Protein AF-A0A661I5J7-F1 (afdb_monomer_lite)

Radius of gyration: 22.9 Å; chains: 1; bounding box: 63×36×68 Å

Sequence (214 aa):
MQNWERLYEYIHEYQRLTLEYYARHGVAFLTTYWNINKDTTVWDDDQMFGGAYERTGDLSGIKWDKYLLLPVYFSEEISTAFDGSEFGLIKEQETSIVFPSLYGITPYAGDIVKFESEFLQSSDDTYPIFKVTGVEPYPNTEKRYWKLRCKVYESKGTEKVEAKTEDTYVFFDYDKKVHTVEEAESLAKMLVKDEELKINLVDMWNDNSGLLEI

Foldseek 3Di:
DDPVVVVVVVVVVVCCCVLVPVLLPQFPFWKKKWAWDPVQQDDPPDDPPPDPDPDPDLPGSTATAIEGRAGWRDKDPWDWDWDQDPVGTDTKTKMKTKHKCVQVDDHDQQIKMWTDCCVVPVPDSPTFIWGFHDWDWPDPDPITMIITMIIGDPDDDPVSNVVRYDAYWYQDSVVRYIDGPVVSVVVVVVVVVVVVVVVVQVVQQDPVVRDGND

Structure (mmCIF, N/CA/C/O backbone):
data_AF-A0A661I5J7-F1
#
_entry.id   AF-A0A661I5J7-F1
#
loop_
_atom_site.group_PDB
_atom_site.id
_atom_site.type_symbol
_atom_site.label_atom_id
_atom_site.label_alt_id
_atom_site.label_comp_id
_atom_site.label_asym_id
_atom_site.label_entity_id
_atom_site.label_seq_id
_atom_site.pdbx_PDB_ins_code
_atom_site.Cartn_x
_atom_site.Cartn_y
_atom_site.Cartn_z
_atom_site.occupancy
_atom_site.B_iso_or_equiv
_atom_site.auth_seq_id
_atom_site.auth_comp_id
_atom_site.auth_asym_id
_atom_site.auth_atom_id
_atom_site.pdbx_PDB_model_num
ATOM 1 N N . MET A 1 1 ? -26.869 -4.684 -39.257 1.00 49.66 1 MET A N 1
ATOM 2 C CA . MET A 1 1 ? -26.501 -5.681 -38.233 1.00 49.66 1 MET A CA 1
ATOM 3 C C . MET A 1 1 ? -25.275 -5.118 -37.535 1.00 49.66 1 MET A C 1
ATOM 5 O O . MET A 1 1 ? -24.296 -4.854 -38.216 1.00 49.66 1 MET A O 1
ATOM 9 N N . GLN A 1 2 ? -25.387 -4.730 -36.266 1.00 52.00 2 GLN A N 1
ATOM 10 C CA . GLN A 1 2 ? -24.296 -4.070 -35.542 1.00 52.00 2 GLN A CA 1
ATOM 11 C C . GLN A 1 2 ? -23.221 -5.122 -35.230 1.00 52.00 2 GLN A C 1
ATOM 13 O O . GLN A 1 2 ? -23.561 -6.190 -34.732 1.00 52.00 2 GLN A O 1
ATOM 18 N N . ASN A 1 3 ? -21.957 -4.866 -35.586 1.00 54.56 3 ASN A N 1
ATOM 19 C CA . ASN A 1 3 ? -20.854 -5.807 -35.355 1.00 54.56 3 ASN A CA 1
ATOM 20 C C . ASN A 1 3 ? -20.493 -5.818 -33.866 1.00 54.56 3 ASN A C 1
ATOM 22 O O . ASN A 1 3 ? -19.640 -5.052 -33.419 1.00 54.56 3 ASN A O 1
ATOM 26 N N . TRP A 1 4 ? -21.180 -6.668 -33.108 1.00 56.78 4 TRP A N 1
ATOM 27 C CA . TRP A 1 4 ? -21.012 -6.815 -31.665 1.00 56.78 4 TRP A CA 1
ATOM 28 C C . TRP A 1 4 ? -19.579 -7.198 -31.265 1.00 56.78 4 TRP A C 1
ATOM 30 O O . TRP A 1 4 ? -19.091 -6.691 -30.262 1.00 56.78 4 TRP A O 1
ATOM 40 N N . GLU A 1 5 ? -18.867 -7.987 -32.078 1.00 61.50 5 GLU A N 1
ATOM 41 C CA . GLU A 1 5 ? -17.465 -8.374 -31.826 1.00 61.50 5 GLU A CA 1
ATOM 42 C C . GLU A 1 5 ? -16.534 -7.170 -31.666 1.00 61.50 5 GLU A C 1
ATOM 44 O O . GLU A 1 5 ? -15.805 -7.079 -30.683 1.00 61.50 5 GLU A O 1
ATOM 49 N N . ARG A 1 6 ? -16.635 -6.179 -32.559 1.00 60.31 6 ARG A N 1
ATOM 50 C CA . ARG A 1 6 ? -15.790 -4.976 -32.513 1.00 60.31 6 ARG A CA 1
ATOM 51 C C . ARG A 1 6 ? -16.057 -4.119 -31.271 1.00 60.31 6 ARG A C 1
ATOM 53 O O . ARG A 1 6 ? -15.183 -3.387 -30.818 1.00 60.31 6 ARG A O 1
ATOM 60 N N . LEU A 1 7 ? -17.271 -4.198 -30.724 1.00 63.06 7 LEU A N 1
ATOM 61 C CA . LEU A 1 7 ? -17.653 -3.491 -29.504 1.00 63.06 7 LEU A CA 1
ATOM 62 C C . LEU A 1 7 ? -17.067 -4.176 -28.258 1.00 63.06 7 LEU A C 1
ATOM 64 O O . LEU A 1 7 ? -16.599 -3.493 -27.352 1.00 63.06 7 LEU A O 1
ATOM 68 N N . TYR A 1 8 ? -17.046 -5.512 -28.232 1.00 68.06 8 TYR A N 1
ATOM 69 C CA . TYR A 1 8 ? -16.412 -6.282 -27.157 1.00 68.06 8 TYR A CA 1
ATOM 70 C C . TYR A 1 8 ? -14.884 -6.188 -27.197 1.00 68.06 8 TYR A C 1
ATOM 72 O O . TYR A 1 8 ? -14.268 -6.003 -26.149 1.00 68.06 8 TYR A O 1
ATOM 80 N N . GLU A 1 9 ? -14.272 -6.225 -28.383 1.00 70.69 9 GLU A N 1
ATOM 81 C CA . GLU A 1 9 ? -12.835 -5.969 -28.549 1.00 70.69 9 GLU A CA 1
ATOM 82 C C . GLU A 1 9 ? -12.449 -4.591 -28.011 1.00 70.69 9 GLU A C 1
ATOM 84 O O . GLU A 1 9 ? -11.485 -4.479 -27.259 1.00 70.69 9 GLU A O 1
ATOM 89 N N . TYR A 1 10 ? -13.250 -3.562 -28.300 1.00 70.44 10 TYR A N 1
ATOM 90 C CA . TYR A 1 10 ? -13.028 -2.219 -27.769 1.00 70.44 10 TYR A CA 1
ATOM 91 C C . TYR A 1 10 ? -13.116 -2.161 -26.236 1.00 70.44 10 TYR A C 1
ATOM 93 O O . TYR A 1 10 ? -12.315 -1.478 -25.603 1.00 70.44 10 TYR A O 1
ATOM 101 N N . ILE A 1 11 ? -14.048 -2.892 -25.614 1.00 71.56 11 ILE A N 1
ATOM 102 C CA . ILE A 1 11 ? -14.156 -2.963 -24.146 1.00 71.56 11 ILE A CA 1
ATOM 103 C C . ILE A 1 11 ? -12.930 -3.658 -23.545 1.00 71.56 11 ILE A C 1
ATOM 105 O O . ILE A 1 11 ? -12.386 -3.176 -22.551 1.00 71.56 11 ILE A O 1
ATOM 109 N N . HIS A 1 12 ? -12.467 -4.756 -24.145 1.00 73.50 12 HIS A N 1
ATOM 110 C CA . HIS A 1 12 ? -11.261 -5.452 -23.695 1.00 73.50 12 HIS A CA 1
ATOM 111 C C . HIS A 1 12 ? -10.008 -4.600 -23.871 1.00 73.50 12 HIS A C 1
ATOM 113 O O . HIS A 1 12 ? -9.175 -4.541 -22.968 1.00 73.50 12 HIS A O 1
ATOM 119 N N . GLU A 1 13 ? -9.883 -3.911 -25.001 1.00 72.06 13 GLU A N 1
ATOM 120 C CA . GLU A 1 13 ? -8.776 -3.003 -25.264 1.00 72.06 13 GLU A CA 1
ATOM 121 C C . GLU A 1 13 ? -8.801 -1.820 -24.292 1.00 72.06 13 GLU A C 1
ATOM 123 O O . GLU A 1 13 ? -7.778 -1.523 -23.683 1.00 72.06 13 GLU A O 1
ATOM 128 N N . TYR A 1 14 ? -9.969 -1.223 -24.038 1.00 70.81 14 TYR A N 1
ATOM 129 C CA . TYR A 1 14 ? -10.145 -0.171 -23.036 1.00 70.81 14 TYR A CA 1
ATOM 130 C C . TYR A 1 14 ? -9.777 -0.649 -21.628 1.00 70.81 14 TYR A C 1
ATOM 132 O O . TYR A 1 14 ? -9.036 0.035 -20.923 1.00 70.81 14 TYR A O 1
ATOM 140 N N . GLN A 1 15 ? -10.241 -1.831 -21.211 1.00 67.00 15 GLN A N 1
ATOM 141 C CA . GLN A 1 15 ? -9.873 -2.415 -19.920 1.00 67.00 15 GLN A CA 1
ATOM 142 C C . GLN A 1 15 ? -8.371 -2.683 -19.838 1.00 67.00 15 GLN A C 1
ATOM 144 O O . GLN A 1 15 ? -7.762 -2.351 -18.828 1.00 67.00 15 GLN A O 1
ATOM 149 N N . ARG A 1 16 ? -7.749 -3.213 -20.896 1.00 69.75 16 ARG A N 1
ATOM 150 C CA . ARG A 1 16 ? -6.299 -3.429 -20.950 1.00 69.75 16 ARG A CA 1
ATOM 151 C C . ARG A 1 16 ? -5.546 -2.109 -20.813 1.00 69.75 16 ARG A C 1
ATOM 153 O O . ARG A 1 16 ? -4.655 -1.978 -19.987 1.00 69.75 16 ARG A O 1
ATOM 160 N N . LEU A 1 17 ? -5.935 -1.101 -21.581 1.00 70.25 17 LEU A N 1
ATOM 161 C CA . LEU A 1 17 ? -5.252 0.188 -21.622 1.00 70.25 17 LEU A CA 1
ATOM 162 C C . LEU A 1 17 ? -5.451 0.973 -20.311 1.00 70.25 17 LEU A C 1
ATOM 164 O O . LEU A 1 17 ? -4.518 1.575 -19.789 1.00 70.25 17 LEU A O 1
ATOM 168 N N . THR A 1 18 ? -6.636 0.893 -19.708 1.00 61.88 18 THR A N 1
ATOM 169 C CA . THR A 1 18 ? -6.941 1.586 -18.449 1.00 61.88 18 THR A CA 1
ATOM 170 C C . THR A 1 18 ? -6.363 0.857 -17.236 1.00 61.88 18 THR A C 1
ATOM 172 O O . THR A 1 18 ? -5.731 1.500 -16.407 1.00 61.88 18 THR A O 1
ATOM 175 N N . LEU A 1 19 ? -6.535 -0.468 -17.132 1.00 64.06 19 LEU A N 1
ATOM 176 C CA . LEU A 1 19 ? -6.124 -1.272 -15.967 1.00 64.06 19 LEU A CA 1
ATOM 177 C C . LEU A 1 19 ? -4.666 -1.745 -16.018 1.00 64.06 19 LEU A C 1
ATOM 179 O O . LEU A 1 19 ? -4.090 -2.023 -14.972 1.00 64.06 19 LEU A O 1
ATOM 183 N N . GLU A 1 20 ? -4.067 -1.895 -17.202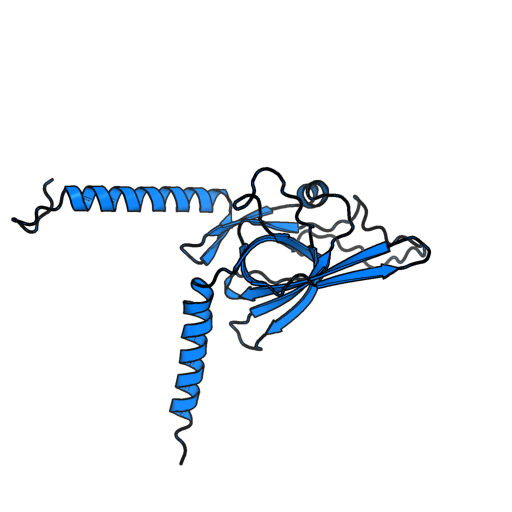 1.00 63.69 20 GLU A N 1
ATOM 184 C CA . GLU A 1 20 ? -2.675 -2.358 -17.323 1.00 63.69 20 GLU A CA 1
ATOM 185 C C . GLU A 1 20 ? -1.704 -1.250 -17.705 1.00 63.69 20 GLU A C 1
ATOM 187 O O . GLU A 1 20 ? -0.522 -1.389 -17.420 1.00 63.69 20 GLU A O 1
ATOM 192 N N . TYR A 1 21 ? -2.161 -0.171 -18.345 1.00 61.78 21 TYR A N 1
ATOM 193 C CA . TYR A 1 21 ? -1.289 0.933 -18.750 1.00 61.78 21 TYR A CA 1
ATOM 194 C C . TYR A 1 21 ? -1.504 2.175 -17.883 1.00 61.78 21 TYR A C 1
ATOM 196 O O . TYR A 1 21 ? -0.588 2.596 -17.183 1.00 61.78 21 TYR A O 1
ATOM 204 N N . TYR A 1 22 ? -2.702 2.762 -17.857 1.00 57.16 22 TYR A N 1
ATOM 205 C CA . TYR A 1 22 ? -2.918 4.000 -17.093 1.00 57.16 22 TYR A CA 1
ATOM 206 C C . TYR A 1 22 ? -2.886 3.784 -15.584 1.00 57.16 22 TYR A C 1
ATOM 208 O O . TYR A 1 22 ? -2.254 4.560 -14.866 1.00 57.16 22 TYR A O 1
ATOM 216 N N . ALA A 1 23 ? -3.432 2.661 -15.123 1.00 56.12 23 ALA A N 1
ATOM 217 C CA . ALA A 1 23 ? -3.260 2.182 -13.762 1.00 56.12 23 ALA A CA 1
ATOM 218 C C . ALA A 1 23 ? -1.833 1.693 -13.466 1.00 56.12 23 ALA A C 1
ATOM 220 O O . ALA A 1 23 ? -1.648 0.923 -12.544 1.00 56.12 23 ALA A O 1
ATOM 221 N N . ARG A 1 24 ? -0.814 2.056 -14.249 1.00 54.75 24 ARG A N 1
ATOM 222 C CA . ARG A 1 24 ? 0.602 1.930 -13.870 1.00 54.75 24 ARG A CA 1
ATOM 223 C C . ARG A 1 24 ? 1.315 3.281 -13.802 1.00 54.75 24 ARG A C 1
ATOM 225 O O . ARG A 1 24 ? 2.407 3.341 -13.244 1.00 54.75 24 ARG A O 1
ATOM 232 N N . HIS A 1 25 ? 0.714 4.341 -14.350 1.00 51.62 25 HIS A N 1
ATOM 233 C CA . HIS A 1 25 ? 1.357 5.644 -14.554 1.00 51.62 25 HIS A CA 1
ATOM 234 C C . HIS A 1 25 ? 0.701 6.802 -13.782 1.00 51.62 25 HIS A C 1
ATOM 236 O O . HIS A 1 25 ? 1.324 7.847 -13.636 1.00 51.62 25 HIS A O 1
ATOM 242 N N . GLY A 1 26 ? -0.527 6.640 -13.275 1.00 53.06 26 GLY A N 1
ATOM 243 C CA . GLY A 1 26 ? -1.222 7.661 -12.481 1.00 53.06 26 GLY A CA 1
ATOM 244 C C . GLY A 1 26 ? -1.161 7.389 -10.979 1.00 53.06 26 GLY A C 1
ATOM 245 O O . GLY A 1 26 ? -2.159 6.961 -10.413 1.00 53.06 26 GLY A O 1
ATOM 246 N N . VAL A 1 27 ? -0.010 7.601 -10.336 1.00 59.50 27 VAL A N 1
ATOM 247 C CA . VAL A 1 27 ? 0.085 7.541 -8.866 1.00 59.50 27 VAL A CA 1
ATOM 248 C C . VAL A 1 27 ? -0.362 8.886 -8.298 1.00 59.50 27 VAL A C 1
ATOM 250 O O . VAL A 1 27 ? 0.249 9.909 -8.598 1.00 59.50 27 VAL A O 1
ATOM 253 N N . ALA A 1 28 ? -1.427 8.892 -7.495 1.00 61.69 28 ALA A N 1
ATOM 254 C CA . ALA A 1 28 ? -1.896 10.096 -6.815 1.00 61.69 28 ALA A CA 1
ATOM 255 C C . ALA A 1 28 ? -1.104 10.341 -5.524 1.00 61.69 28 ALA A C 1
ATOM 257 O O . ALA A 1 28 ? -0.609 11.443 -5.314 1.00 61.69 28 ALA A O 1
ATOM 258 N N . PHE A 1 29 ? -0.949 9.305 -4.692 1.00 73.81 29 PHE A N 1
ATOM 259 C CA . PHE A 1 29 ? -0.208 9.358 -3.428 1.00 73.81 29 PHE A CA 1
ATOM 260 C C . PHE A 1 29 ? 0.407 7.997 -3.087 1.00 73.81 29 PHE A C 1
ATOM 262 O O . PHE A 1 29 ? -0.124 6.949 -3.466 1.00 73.81 29 PHE A O 1
ATOM 269 N N . LEU A 1 30 ? 1.513 8.020 -2.340 1.00 83.81 30 LEU A N 1
ATOM 270 C CA . LEU A 1 30 ? 2.079 6.835 -1.699 1.00 83.81 30 LEU A CA 1
ATOM 271 C C . LEU A 1 30 ? 1.498 6.696 -0.292 1.00 83.81 30 LEU A C 1
ATOM 273 O O . LEU A 1 30 ? 1.281 7.685 0.412 1.00 83.81 30 LEU A O 1
ATOM 277 N N . THR A 1 31 ? 1.222 5.462 0.107 1.00 87.62 31 THR A N 1
ATOM 278 C CA . THR A 1 31 ? 0.632 5.154 1.411 1.00 87.62 31 THR A CA 1
ATOM 279 C C . THR A 1 31 ? 1.355 3.990 2.067 1.00 87.62 31 THR A C 1
ATOM 281 O O . THR A 1 31 ? 1.808 3.074 1.381 1.00 87.62 31 THR A O 1
ATOM 284 N N . THR A 1 32 ? 1.437 4.009 3.394 1.00 90.44 32 THR A N 1
ATOM 285 C CA . THR A 1 32 ? 1.690 2.794 4.164 1.00 90.44 32 THR A CA 1
ATOM 286 C C . THR A 1 32 ? 0.353 2.154 4.486 1.00 90.44 32 THR A C 1
ATOM 288 O O . THR A 1 32 ? -0.557 2.792 5.026 1.00 90.44 32 THR A O 1
ATOM 291 N N . TYR A 1 33 ? 0.230 0.887 4.113 1.00 92.56 33 TYR A N 1
ATOM 292 C CA . TYR A 1 33 ? -0.986 0.105 4.251 1.00 92.56 33 TYR A CA 1
ATOM 293 C C . TYR A 1 33 ? -0.737 -1.058 5.204 1.00 92.56 33 TYR A C 1
ATOM 295 O O . TYR A 1 33 ? 0.179 -1.840 4.983 1.00 92.56 33 TYR A O 1
ATOM 303 N N . TRP A 1 34 ? -1.552 -1.201 6.242 1.00 93.06 34 TRP A N 1
ATOM 304 C CA . TRP A 1 34 ? -1.547 -2.369 7.118 1.00 93.06 34 TRP A CA 1
ATOM 305 C C . TRP A 1 34 ? -2.778 -3.212 6.802 1.00 93.06 34 TRP A C 1
ATOM 307 O O . TRP A 1 34 ? -3.912 -2.819 7.099 1.00 93.06 34 TRP A O 1
ATOM 317 N N . ASN A 1 35 ? -2.553 -4.371 6.190 1.00 94.44 35 ASN A N 1
ATOM 318 C CA . ASN A 1 35 ? -3.592 -5.342 5.871 1.00 94.44 35 ASN A CA 1
ATOM 319 C C . ASN A 1 35 ? -3.723 -6.337 7.018 1.00 94.44 35 ASN A C 1
ATOM 321 O O . ASN A 1 35 ? -2.714 -6.812 7.528 1.00 94.44 35 ASN A O 1
ATOM 325 N N . ILE A 1 36 ? -4.942 -6.668 7.430 1.00 91.56 36 ILE A N 1
ATOM 326 C CA . ILE A 1 36 ? -5.152 -7.700 8.447 1.00 91.56 36 ILE A CA 1
ATOM 327 C C . ILE A 1 36 ? -4.672 -9.052 7.910 1.00 91.56 36 ILE A C 1
ATOM 329 O O . ILE A 1 36 ? -5.211 -9.562 6.923 1.00 91.56 36 ILE A O 1
ATOM 333 N N . ASN A 1 37 ? -3.715 -9.660 8.612 1.00 88.69 37 ASN A N 1
ATOM 334 C CA . ASN A 1 37 ? -3.248 -11.004 8.307 1.00 88.69 37 ASN A CA 1
ATOM 335 C C . ASN A 1 37 ? -4.217 -12.017 8.922 1.00 88.69 37 ASN A C 1
ATOM 337 O O . ASN A 1 37 ? -4.277 -12.193 10.140 1.00 88.69 37 ASN A O 1
ATOM 341 N N . LYS A 1 38 ? -5.022 -12.670 8.084 1.00 85.25 38 LYS A N 1
ATOM 342 C CA . LYS A 1 38 ? -6.040 -13.623 8.546 1.00 85.25 38 LYS A CA 1
ATOM 343 C C . LYS A 1 38 ? -5.468 -14.923 9.091 1.00 85.25 38 LYS A C 1
ATOM 345 O O . LYS A 1 38 ? -6.147 -15.562 9.887 1.00 85.25 38 LYS A O 1
ATOM 350 N N . ASP A 1 39 ? -4.278 -15.313 8.654 1.00 84.94 39 ASP A N 1
ATOM 351 C CA . ASP A 1 39 ? -3.697 -16.604 9.015 1.00 84.94 39 ASP A CA 1
ATOM 352 C C . ASP A 1 39 ? -3.168 -16.589 10.452 1.00 84.94 39 ASP A C 1
ATOM 354 O O . ASP A 1 39 ? -3.156 -17.614 11.134 1.00 84.94 39 ASP A O 1
ATOM 358 N N . THR A 1 40 ? -2.769 -15.412 10.931 1.00 84.38 40 THR A N 1
ATOM 359 C CA . THR A 1 40 ? -2.138 -15.231 12.241 1.00 84.38 40 THR A CA 1
ATOM 360 C C . THR A 1 40 ? -2.971 -14.401 13.208 1.00 84.38 40 THR A C 1
ATOM 362 O O . THR A 1 40 ? -2.720 -14.438 14.418 1.00 84.38 40 THR A O 1
ATOM 365 N N . THR A 1 41 ? -3.977 -13.680 12.705 1.00 84.12 41 THR A N 1
ATOM 366 C CA . THR A 1 41 ? -4.954 -12.988 13.543 1.00 84.12 41 THR A CA 1
ATOM 367 C C . THR A 1 41 ? -5.809 -13.997 14.294 1.00 84.12 41 THR A C 1
ATOM 369 O O . THR A 1 41 ? -6.514 -14.815 13.704 1.00 84.12 41 THR A O 1
ATOM 372 N N . VAL A 1 42 ? -5.803 -13.878 15.618 1.00 78.44 42 VAL A N 1
ATOM 373 C CA . VAL A 1 42 ? -6.735 -14.594 16.485 1.00 78.44 42 VAL A CA 1
ATOM 374 C C . VAL A 1 42 ? -7.966 -13.718 16.670 1.00 78.44 42 VAL A C 1
ATOM 376 O O . VAL A 1 42 ? -7.909 -12.673 17.324 1.00 78.44 42 VAL A O 1
ATOM 379 N N . TRP A 1 43 ? -9.073 -14.142 16.065 1.00 73.56 43 TRP A N 1
ATOM 380 C CA . TRP A 1 43 ? -10.391 -13.578 16.329 1.00 73.56 43 TRP A CA 1
ATOM 381 C C . TRP A 1 43 ? -10.928 -14.206 17.618 1.00 73.56 43 TRP A C 1
ATOM 383 O O . TRP A 1 43 ? -10.890 -15.425 17.768 1.00 73.56 43 TRP A O 1
ATOM 393 N N . ASP A 1 44 ? -11.382 -13.385 18.566 1.00 61.44 44 ASP A N 1
ATOM 394 C CA . ASP A 1 44 ? -12.078 -13.896 19.750 1.00 61.44 44 ASP A CA 1
ATOM 395 C C . ASP A 1 44 ? -13.432 -14.473 19.306 1.00 61.44 44 ASP A C 1
ATOM 397 O O . ASP A 1 44 ? -14.386 -13.730 19.067 1.00 61.44 44 ASP A O 1
ATOM 401 N N . ASP A 1 45 ? -13.503 -15.797 19.171 1.00 54.47 45 ASP A N 1
ATOM 402 C CA . ASP A 1 45 ? -14.736 -16.520 18.861 1.00 54.47 45 ASP A CA 1
ATOM 403 C C . ASP A 1 45 ? -15.609 -16.702 20.126 1.00 54.47 45 ASP A C 1
ATOM 405 O O . ASP A 1 45 ? -15.208 -17.287 21.135 1.00 54.47 45 ASP A O 1
ATOM 409 N N . ASP A 1 46 ? -16.852 -16.221 20.034 1.00 46.06 46 ASP A N 1
ATOM 410 C CA . ASP A 1 46 ? -18.077 -16.788 20.622 1.00 46.06 46 ASP A CA 1
ATOM 411 C C . ASP A 1 46 ? -18.249 -16.952 22.147 1.00 46.06 46 ASP A C 1
ATOM 413 O O . ASP A 1 46 ? -19.221 -17.574 22.590 1.00 46.06 46 ASP A O 1
ATOM 417 N N . GLN A 1 47 ? -17.445 -16.311 22.996 1.00 43.09 47 GLN A N 1
ATOM 418 C CA . GLN A 1 47 ? -17.875 -16.039 24.378 1.00 43.09 47 GLN A CA 1
ATOM 419 C C . GLN A 1 47 ? -18.078 -14.545 24.596 1.00 43.09 47 GLN A C 1
ATOM 421 O O . GLN A 1 47 ? -17.201 -13.840 25.089 1.00 43.09 47 GLN A O 1
ATOM 426 N N . MET A 1 48 ? -19.284 -14.066 24.258 1.00 44.41 48 MET A N 1
ATOM 427 C CA . MET A 1 48 ? -19.800 -12.779 24.733 1.00 44.41 48 MET A CA 1
ATOM 428 C C . MET A 1 48 ? -19.810 -12.774 26.268 1.00 44.41 48 MET A C 1
ATOM 430 O O . MET A 1 48 ? -20.818 -13.077 26.911 1.00 44.41 48 MET A O 1
ATOM 434 N N . PHE A 1 49 ? -18.696 -12.392 26.883 1.00 42.81 49 PHE A N 1
ATOM 435 C CA . PHE A 1 49 ? -18.709 -11.914 28.253 1.00 42.81 49 PHE A CA 1
ATOM 436 C C . PHE A 1 49 ? -19.370 -10.538 28.226 1.00 42.81 49 PHE A C 1
ATOM 438 O O . PHE A 1 49 ? -18.763 -9.541 27.844 1.00 42.81 49 PHE A O 1
ATOM 445 N N . GLY A 1 50 ? -20.662 -10.518 28.563 1.00 40.53 50 GLY A N 1
ATOM 446 C CA . GLY A 1 50 ? -21.493 -9.323 28.637 1.00 40.53 50 GLY A CA 1
ATOM 447 C C . GLY A 1 50 ? -20.893 -8.274 29.571 1.00 40.53 50 GLY A C 1
ATOM 448 O O . GLY A 1 50 ? -21.114 -8.291 30.779 1.00 40.53 50 GLY A O 1
ATOM 449 N N . GLY A 1 51 ? -20.143 -7.349 28.989 1.00 39.94 51 GLY A N 1
ATOM 450 C CA . GLY A 1 51 ? -19.600 -6.160 29.621 1.00 39.94 51 GLY A CA 1
ATOM 451 C C . GLY A 1 51 ? -19.244 -5.150 28.537 1.00 39.94 51 GLY A C 1
ATOM 452 O O . GLY A 1 51 ? -18.812 -5.531 27.452 1.00 39.94 51 GLY A O 1
ATOM 453 N N . ALA A 1 52 ? -19.461 -3.862 28.804 1.00 40.53 52 ALA A N 1
ATOM 454 C CA . ALA A 1 52 ? -19.147 -2.784 27.870 1.00 40.53 52 ALA A CA 1
ATOM 455 C C . ALA A 1 52 ? -17.622 -2.644 27.703 1.00 40.53 52 ALA A C 1
ATOM 457 O O . ALA A 1 52 ? -16.980 -1.856 28.393 1.00 40.53 52 ALA A O 1
ATOM 458 N N . TYR A 1 53 ? -17.041 -3.431 26.801 1.00 42.94 53 TYR A N 1
ATOM 459 C CA . TYR A 1 53 ? -15.640 -3.339 26.407 1.00 42.94 53 TYR A CA 1
ATOM 460 C C . TYR A 1 53 ? -15.515 -3.262 24.886 1.00 42.94 53 TYR A C 1
ATOM 462 O O . TYR A 1 53 ? -14.829 -4.062 24.262 1.00 42.94 53 TYR A O 1
ATOM 470 N N . GLU A 1 54 ? -16.082 -2.219 24.279 1.00 40.09 54 GLU A N 1
ATOM 471 C CA . GLU A 1 54 ? -15.432 -1.652 23.095 1.00 40.09 54 GLU A CA 1
ATOM 472 C C . GLU A 1 54 ? -14.211 -0.858 23.562 1.00 40.09 54 GLU A C 1
ATOM 474 O O . GLU A 1 54 ? -14.202 0.363 23.702 1.00 40.09 54 GLU A O 1
ATOM 479 N N . ARG A 1 55 ? -13.147 -1.590 23.873 1.00 42.72 55 ARG A N 1
ATOM 480 C CA . ARG A 1 55 ? -11.798 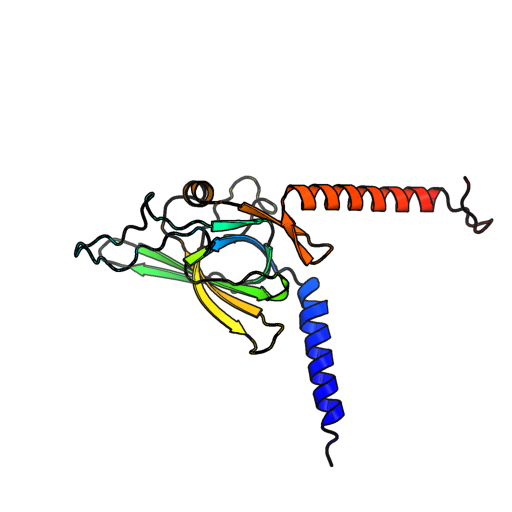-1.056 23.789 1.00 42.72 55 ARG A CA 1
ATOM 481 C C . ARG A 1 55 ? -11.016 -2.064 22.985 1.00 42.72 55 ARG A C 1
ATOM 483 O O . ARG A 1 55 ? -10.595 -3.081 23.525 1.00 42.72 55 ARG A O 1
ATOM 490 N N . THR A 1 56 ? -10.804 -1.753 21.712 1.00 46.69 56 THR A N 1
ATOM 491 C CA . THR A 1 56 ? -9.706 -2.301 20.911 1.00 46.69 56 THR A CA 1
ATOM 492 C C . THR A 1 56 ? -8.403 -1.935 21.628 1.00 46.69 56 THR A C 1
ATOM 494 O O . THR A 1 56 ? -7.783 -0.908 21.365 1.00 46.69 56 THR A O 1
ATOM 497 N N . GLY A 1 57 ? -8.087 -2.679 22.683 1.00 46.03 57 GLY A N 1
ATOM 498 C CA . GLY A 1 57 ? -6.958 -2.449 23.564 1.00 46.03 57 GLY A CA 1
ATOM 499 C C . GLY A 1 57 ? -5.714 -3.150 23.046 1.00 46.03 57 GLY A C 1
ATOM 500 O O . GLY A 1 57 ? -5.756 -3.945 22.106 1.00 46.03 57 GLY A O 1
ATOM 501 N N . ASP A 1 58 ? -4.602 -2.906 23.733 1.00 47.66 58 ASP A N 1
ATOM 502 C CA . ASP A 1 58 ? -3.291 -3.505 23.455 1.00 47.66 58 ASP A CA 1
ATOM 503 C C . ASP A 1 58 ? -3.325 -5.054 23.422 1.00 47.66 58 ASP A C 1
ATOM 505 O O . ASP A 1 58 ? -2.443 -5.672 22.839 1.00 47.66 58 ASP A O 1
ATOM 509 N N . LEU A 1 59 ? -4.400 -5.675 23.925 1.00 51.03 59 LEU A N 1
ATOM 510 C CA . LEU A 1 59 ? -4.652 -7.120 23.975 1.00 51.03 59 LEU A CA 1
ATOM 511 C C . LEU A 1 59 ? -5.413 -7.715 22.772 1.00 51.03 59 LEU A C 1
ATOM 513 O O . LEU A 1 59 ? -5.650 -8.917 22.774 1.00 51.03 59 LEU A O 1
ATOM 517 N N . SER A 1 60 ? -5.817 -6.936 21.756 1.00 62.16 60 SER A N 1
ATOM 518 C CA . SER A 1 60 ? -6.453 -7.541 20.571 1.00 62.16 60 SER A CA 1
ATOM 519 C C . SER A 1 60 ? -5.471 -8.464 19.837 1.00 62.16 60 SER A C 1
ATOM 521 O O . SER A 1 60 ? -4.361 -8.033 19.515 1.00 62.16 60 SER A O 1
ATOM 523 N N . GLY A 1 61 ? -5.889 -9.698 19.539 1.00 70.38 61 GLY A N 1
ATOM 524 C CA . GLY A 1 61 ? -5.111 -10.704 18.798 1.00 70.38 61 GLY A CA 1
ATOM 525 C C . GLY A 1 61 ? -4.982 -10.442 17.293 1.00 70.38 61 GLY A C 1
ATOM 526 O O . GLY A 1 61 ? -4.555 -11.327 16.557 1.00 70.38 61 GLY A O 1
ATOM 527 N N . ILE A 1 62 ? -5.363 -9.244 16.838 1.00 82.88 62 ILE A N 1
ATOM 528 C CA . ILE A 1 62 ? -5.273 -8.826 15.436 1.00 82.88 62 ILE A CA 1
ATOM 529 C C . ILE A 1 62 ? -3.825 -8.486 15.108 1.00 82.88 62 ILE A C 1
ATOM 531 O O . ILE A 1 62 ? -3.201 -7.685 15.810 1.00 82.88 62 ILE A O 1
ATOM 535 N N . LYS A 1 63 ? -3.333 -9.093 14.032 1.00 88.00 63 LYS A N 1
ATOM 536 C CA . LYS A 1 63 ? -2.016 -8.861 13.450 1.00 88.00 63 LYS A CA 1
ATOM 537 C C . LYS A 1 63 ? -2.157 -8.296 12.045 1.00 88.00 63 LYS A C 1
ATOM 539 O O . LYS A 1 63 ? -3.140 -8.573 11.350 1.00 88.00 63 LYS A O 1
ATOM 544 N N . TRP A 1 64 ? -1.166 -7.517 11.635 1.00 90.94 64 TRP A N 1
ATOM 545 C CA . TRP A 1 64 ? -1.157 -6.890 10.320 1.00 90.94 64 TRP A CA 1
ATOM 546 C C . TRP A 1 64 ? 0.119 -7.186 9.546 1.00 90.94 64 TRP A C 1
ATOM 548 O O . TRP A 1 64 ? 1.207 -7.216 10.113 1.00 90.94 64 TRP A O 1
ATOM 558 N N . ASP A 1 65 ? -0.029 -7.282 8.233 1.00 93.81 65 ASP A N 1
ATOM 559 C CA . ASP A 1 65 ? 1.069 -7.202 7.283 1.00 93.81 65 ASP A CA 1
ATOM 560 C C . ASP A 1 65 ? 1.192 -5.758 6.804 1.00 93.81 65 ASP A C 1
ATOM 562 O O . ASP A 1 65 ? 0.208 -5.134 6.387 1.00 93.81 65 ASP A O 1
ATOM 566 N N . LYS A 1 66 ? 2.402 -5.212 6.868 1.00 93.62 66 LYS A N 1
ATOM 567 C CA . LYS A 1 66 ? 2.692 -3.828 6.502 1.00 93.62 66 LYS A CA 1
ATOM 568 C C . LYS A 1 66 ? 3.214 -3.754 5.076 1.00 93.62 66 LYS A C 1
ATOM 570 O O . LYS A 1 66 ? 4.204 -4.389 4.744 1.00 93.62 66 LYS A O 1
ATOM 575 N N . TYR A 1 67 ? 2.607 -2.910 4.257 1.00 92.69 67 TYR A N 1
ATOM 576 C CA . TYR A 1 67 ? 2.999 -2.644 2.878 1.00 92.69 67 TYR A CA 1
ATOM 577 C C . TYR A 1 67 ? 3.454 -1.194 2.771 1.00 92.69 67 TYR A C 1
ATOM 579 O O . TYR A 1 67 ? 2.662 -0.261 2.922 1.00 92.69 67 TYR A O 1
ATOM 587 N N . LEU A 1 68 ? 4.744 -1.013 2.523 1.00 90.50 68 LEU A N 1
ATOM 588 C CA . LEU A 1 68 ? 5.379 0.283 2.342 1.00 90.50 68 LEU A CA 1
ATOM 589 C C . LEU A 1 68 ? 5.219 0.771 0.901 1.00 90.50 68 LEU A C 1
ATOM 591 O O . LEU A 1 68 ? 5.304 -0.016 -0.047 1.00 90.50 68 LEU A O 1
ATOM 595 N N . LEU A 1 69 ? 5.066 2.091 0.753 1.00 86.56 69 LEU A N 1
ATOM 596 C CA . LEU A 1 69 ? 5.036 2.796 -0.535 1.00 86.56 69 LEU A CA 1
ATOM 597 C C . LEU A 1 69 ? 3.955 2.280 -1.496 1.00 86.56 69 LEU A C 1
ATOM 599 O O . LEU A 1 69 ? 4.139 2.278 -2.712 1.00 86.56 69 LEU A O 1
ATOM 603 N N . LEU A 1 70 ? 2.809 1.853 -0.963 1.00 88.75 70 LEU A N 1
ATOM 604 C CA . LEU A 1 70 ? 1.709 1.360 -1.777 1.00 88.75 70 LEU A CA 1
ATOM 605 C C . LEU A 1 70 ? 1.109 2.520 -2.597 1.00 88.75 70 LEU A C 1
ATOM 607 O O . LEU A 1 70 ? 0.630 3.495 -1.999 1.00 88.75 70 LEU A O 1
ATOM 611 N N . PRO A 1 71 ? 1.090 2.440 -3.943 1.00 85.94 71 PRO A N 1
ATOM 612 C CA . PRO A 1 71 ? 0.585 3.521 -4.773 1.00 85.94 71 PRO A CA 1
ATOM 613 C C . PRO A 1 71 ? -0.938 3.489 -4.840 1.00 85.94 71 PRO A C 1
ATOM 615 O O . PRO A 1 71 ? -1.536 2.508 -5.296 1.00 85.94 71 PRO A O 1
ATOM 618 N N . VAL A 1 72 ? -1.556 4.603 -4.463 1.00 84.31 72 VAL A N 1
ATOM 619 C CA . VAL A 1 72 ? -2.993 4.851 -4.591 1.00 84.31 72 VAL A CA 1
ATOM 620 C C . VAL A 1 72 ? -3.249 5.655 -5.869 1.00 84.31 72 VAL A C 1
ATOM 622 O O . VAL A 1 72 ? -2.578 6.656 -6.118 1.00 84.31 72 VAL A O 1
ATOM 625 N N . TYR A 1 73 ? -4.225 5.235 -6.681 1.00 74.56 73 TYR A N 1
ATOM 626 C CA . TYR A 1 73 ? -4.539 5.880 -7.973 1.00 74.56 73 TYR A CA 1
ATOM 627 C C . TYR A 1 73 ? -5.486 7.055 -7.831 1.00 74.56 73 TYR A C 1
ATOM 629 O O . TYR A 1 73 ? -5.385 8.034 -8.563 1.00 74.56 73 TYR A O 1
ATOM 637 N N . PHE A 1 74 ? -6.428 6.939 -6.902 1.00 74.62 74 PHE A N 1
ATOM 638 C CA . PHE A 1 74 ? -7.387 7.990 -6.619 1.00 74.62 74 PHE A CA 1
ATOM 639 C C . PHE A 1 74 ? -7.539 8.131 -5.119 1.00 74.62 74 PHE A C 1
ATOM 641 O O . PHE A 1 74 ? -7.782 7.147 -4.421 1.00 74.62 74 PHE A O 1
ATOM 648 N N . SER A 1 75 ? -7.418 9.363 -4.651 1.00 79.56 75 SER A N 1
ATOM 649 C CA . SER A 1 75 ? -7.836 9.783 -3.323 1.00 79.56 75 SER A CA 1
ATOM 650 C C . SER A 1 75 ? -8.924 10.836 -3.487 1.00 79.56 75 SER A C 1
ATOM 652 O O . SER A 1 75 ? -8.737 11.807 -4.223 1.00 79.56 75 SER A O 1
ATOM 654 N N . GLU A 1 76 ? -10.057 10.649 -2.825 1.00 78.44 76 GLU A N 1
ATOM 655 C CA . GLU A 1 76 ? -11.055 11.709 -2.681 1.00 78.44 76 GLU A CA 1
ATOM 656 C C . GLU A 1 76 ? -10.557 12.745 -1.659 1.00 78.44 76 GLU A C 1
ATOM 658 O O . GLU A 1 76 ? -9.821 12.402 -0.726 1.00 78.44 76 GLU A O 1
ATOM 663 N N . GLU A 1 77 ? -10.942 14.014 -1.838 1.00 74.31 77 GLU A N 1
ATOM 664 C CA . GLU A 1 77 ? -10.600 15.079 -0.889 1.00 74.31 77 GLU A CA 1
ATOM 665 C C . GLU A 1 77 ? -11.042 14.700 0.529 1.00 74.31 77 GLU A C 1
ATOM 667 O O . GLU A 1 77 ? -12.118 14.134 0.733 1.00 74.31 77 GLU A O 1
ATOM 672 N N . ILE A 1 78 ? -10.196 15.007 1.515 1.00 77.25 78 ILE A N 1
ATOM 673 C CA . ILE A 1 78 ? -10.489 14.713 2.917 1.00 77.25 78 ILE A CA 1
ATOM 674 C C . ILE A 1 78 ? -11.628 15.631 3.366 1.00 77.25 78 ILE A C 1
ATOM 676 O O . ILE A 1 78 ? -11.425 16.818 3.636 1.00 77.25 78 ILE A O 1
ATOM 680 N N . SER A 1 79 ? -12.827 15.069 3.479 1.00 76.25 79 SER A N 1
ATOM 681 C CA . SER A 1 79 ? -13.976 15.763 4.045 1.00 76.25 79 SER A CA 1
ATOM 682 C C . SER A 1 79 ? -13.791 15.841 5.554 1.00 76.25 79 SER A C 1
ATOM 684 O O . SER A 1 79 ? -13.597 14.820 6.209 1.00 76.25 79 SER A O 1
ATOM 686 N N . THR A 1 80 ? -13.812 17.051 6.112 1.00 73.25 80 THR A N 1
ATOM 687 C CA . THR A 1 80 ? -13.770 17.262 7.564 1.00 73.25 80 THR A CA 1
ATOM 688 C C . THR A 1 80 ? -15.138 17.740 8.026 1.00 73.25 80 THR A C 1
ATOM 690 O O . THR A 1 80 ? -15.546 18.854 7.697 1.00 73.25 80 THR A O 1
ATOM 693 N N . ALA A 1 81 ? -15.826 16.911 8.803 1.00 71.69 81 ALA A N 1
ATOM 694 C CA . ALA A 1 81 ? -17.049 17.275 9.497 1.00 71.69 81 ALA A CA 1
ATOM 695 C C . ALA A 1 81 ? -16.729 17.569 10.967 1.00 71.69 81 ALA A C 1
ATOM 697 O O . ALA A 1 81 ? -15.956 16.864 11.616 1.00 71.69 81 ALA A O 1
ATOM 698 N N . PHE A 1 82 ? -17.315 18.643 11.485 1.00 71.00 82 PHE A N 1
ATOM 699 C CA . PHE A 1 82 ? -17.241 18.984 12.898 1.00 71.00 82 PHE A CA 1
ATOM 700 C C . PHE A 1 82 ? -18.612 18.736 13.508 1.00 71.00 82 PHE A C 1
ATOM 702 O O . PHE A 1 82 ? -19.557 19.449 13.166 1.00 71.00 82 PHE A O 1
ATOM 709 N N . ASP A 1 83 ? -18.711 17.746 14.391 1.00 69.06 83 ASP A N 1
ATOM 710 C CA . ASP A 1 83 ? -19.932 17.497 15.150 1.00 69.06 83 ASP A CA 1
ATOM 711 C C . ASP A 1 83 ? -19.763 17.975 16.597 1.00 69.06 83 ASP A C 1
ATOM 713 O O . ASP A 1 83 ? -18.762 17.703 17.267 1.00 69.06 83 ASP A O 1
ATOM 717 N N . GLY A 1 84 ? -20.729 18.761 17.061 1.00 60.28 84 GLY A N 1
ATOM 718 C CA . GLY A 1 84 ? -20.756 19.310 18.409 1.00 60.28 84 GLY A CA 1
ATOM 719 C C . GLY A 1 84 ? -21.558 18.393 19.319 1.00 60.28 84 GLY A C 1
ATOM 720 O O . GLY A 1 84 ? -22.775 18.529 19.405 1.00 60.28 84 GLY A O 1
ATOM 721 N N . SER A 1 85 ? -20.878 17.489 20.022 1.00 68.19 85 SER A N 1
ATOM 722 C CA . SER A 1 85 ? -21.504 16.622 21.026 1.00 68.19 85 SER A CA 1
ATOM 723 C C . SER A 1 85 ? -21.433 17.241 22.430 1.00 68.19 85 SER A C 1
ATOM 725 O O . SER A 1 85 ? -20.620 18.132 22.687 1.00 68.19 85 SER A O 1
ATOM 727 N N . GLU A 1 86 ? -22.230 16.739 23.382 1.00 53.56 86 GLU A N 1
ATOM 728 C CA . GLU A 1 86 ? -22.157 17.155 24.799 1.00 53.56 86 GLU A CA 1
ATOM 729 C C . GLU A 1 86 ? -20.770 16.926 25.434 1.00 53.56 86 GLU A C 1
ATOM 731 O O . GLU A 1 86 ? -20.432 17.570 26.427 1.00 53.56 86 GLU A O 1
ATOM 736 N N . PHE A 1 87 ? -19.941 16.055 24.846 1.00 58.34 87 PHE A N 1
ATOM 737 C CA . PHE A 1 87 ? -18.578 15.766 25.302 1.00 58.34 87 PHE A CA 1
ATOM 738 C C . PHE A 1 87 ? -17.498 16.620 24.615 1.00 58.34 87 PHE A C 1
ATOM 740 O O . PHE A 1 87 ? -16.325 16.518 24.975 1.00 58.34 87 PHE A O 1
ATOM 747 N N . GLY A 1 88 ? -17.871 17.475 23.656 1.00 60.28 88 GLY A N 1
ATOM 748 C CA . GLY A 1 88 ? -16.961 18.353 22.921 1.00 60.28 88 GLY A CA 1
ATOM 749 C C . GLY A 1 88 ? -17.096 18.252 21.399 1.00 60.28 88 GLY A C 1
ATOM 750 O O . GLY A 1 88 ? -18.016 17.627 20.868 1.00 60.28 88 GLY A O 1
ATOM 751 N N . LEU A 1 89 ? -16.158 18.900 20.702 1.00 63.91 89 LEU A N 1
ATOM 752 C CA . LEU A 1 89 ? -16.073 18.911 19.242 1.00 63.91 89 LEU A CA 1
ATOM 753 C C . LEU A 1 89 ? -15.419 17.611 18.751 1.00 63.91 89 LEU A C 1
ATOM 755 O O . LEU A 1 89 ? -14.228 17.397 18.984 1.00 63.91 89 LEU A O 1
ATOM 759 N N . ILE A 1 90 ? -16.179 16.766 18.061 1.00 62.91 90 ILE A N 1
ATOM 760 C CA . ILE A 1 90 ? -15.655 15.577 17.388 1.00 62.91 90 ILE A CA 1
ATOM 761 C C . ILE A 1 90 ? -15.302 15.992 15.960 1.00 62.91 90 ILE A C 1
ATOM 763 O O . ILE A 1 90 ? -16.143 16.493 15.212 1.00 62.91 90 ILE A O 1
ATOM 767 N N . LYS A 1 91 ? -14.025 15.842 15.600 1.00 63.47 91 LYS A N 1
ATOM 768 C CA . LYS A 1 91 ? -13.542 16.080 14.239 1.00 63.47 91 LYS A CA 1
ATOM 769 C C . LYS A 1 91 ? -13.558 14.751 13.496 1.00 63.47 91 LYS A C 1
ATOM 771 O O . LYS A 1 91 ? -12.617 13.970 13.614 1.00 63.47 91 LYS A O 1
ATOM 776 N N . GLU A 1 92 ? -14.602 14.515 12.718 1.00 70.94 92 GLU A N 1
ATOM 777 C CA . GLU A 1 92 ? -14.640 13.374 11.814 1.00 70.94 92 GLU A CA 1
ATOM 778 C C . GLU A 1 92 ? -13.946 13.762 10.511 1.00 70.94 92 GLU A C 1
ATOM 780 O O . GLU A 1 92 ? -14.272 14.782 9.899 1.00 70.94 92 GLU A O 1
ATOM 785 N N . GLN A 1 93 ? -12.961 12.971 10.086 1.00 78.75 93 GLN A N 1
ATOM 786 C CA . GLN A 1 93 ? -12.436 13.088 8.729 1.00 78.75 93 GLN A CA 1
ATOM 787 C C . GLN A 1 93 ? -12.672 11.793 7.972 1.00 78.75 93 GLN A C 1
ATOM 789 O O . GLN A 1 93 ? -12.345 10.704 8.454 1.00 78.75 93 GLN A O 1
ATOM 794 N N . GLU A 1 94 ? -13.237 11.944 6.784 1.00 84.19 94 GLU A N 1
ATOM 795 C CA . GLU A 1 94 ? -13.532 10.859 5.866 1.00 84.19 94 GLU A CA 1
ATOM 796 C C . GLU A 1 94 ? -12.773 11.083 4.562 1.00 84.19 94 GLU A C 1
ATOM 798 O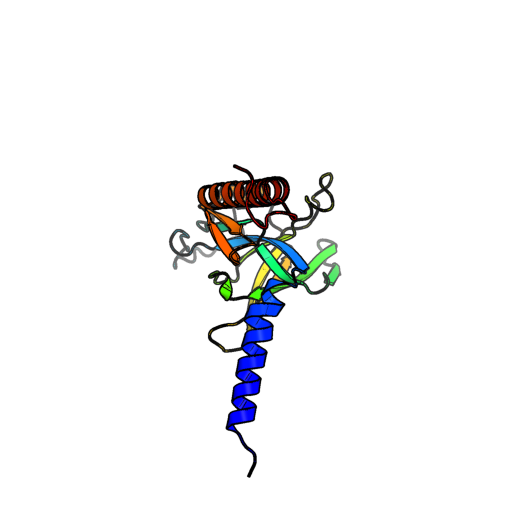 O . GLU A 1 94 ? -12.680 12.200 4.051 1.00 84.19 94 GLU A O 1
ATOM 803 N N . THR A 1 95 ? -12.222 10.008 4.017 1.00 87.12 95 THR A N 1
ATOM 804 C CA . THR A 1 95 ? -11.605 10.001 2.690 1.00 87.12 95 THR A CA 1
ATOM 805 C C . THR A 1 95 ? -11.855 8.654 2.034 1.00 87.12 95 THR A C 1
ATOM 807 O O . THR A 1 95 ? -12.138 7.666 2.716 1.00 87.12 95 THR A O 1
ATOM 810 N N . SER A 1 96 ? -11.741 8.599 0.714 1.00 87.88 96 SER A N 1
ATOM 811 C CA . SER A 1 96 ? -11.751 7.336 -0.011 1.00 87.88 96 SER A CA 1
ATOM 812 C C . SER A 1 96 ? -10.464 7.177 -0.793 1.00 87.88 96 SER A C 1
ATOM 814 O O . SER A 1 96 ? -10.036 8.113 -1.465 1.00 87.88 96 SER A O 1
ATOM 816 N N . ILE A 1 97 ? -9.889 5.979 -0.759 1.00 88.56 97 ILE A N 1
ATOM 817 C CA . ILE A 1 97 ? -8.727 5.621 -1.576 1.00 88.56 97 ILE A CA 1
ATOM 818 C C . ILE A 1 97 ? -9.072 4.490 -2.536 1.00 88.56 97 ILE A C 1
ATOM 820 O O . ILE A 1 97 ? -9.932 3.657 -2.248 1.00 88.56 97 ILE A O 1
ATOM 824 N N . VAL A 1 98 ? -8.401 4.455 -3.685 1.00 86.88 98 VAL A N 1
ATOM 825 C CA . VAL A 1 98 ? -8.601 3.420 -4.701 1.00 86.88 98 VAL A CA 1
ATOM 826 C C . VAL A 1 98 ? -7.271 2.816 -5.130 1.00 86.88 98 VAL A C 1
ATOM 828 O O . VAL A 1 98 ? -6.380 3.529 -5.600 1.00 86.88 98 VAL A O 1
ATOM 831 N N . PHE A 1 99 ? -7.165 1.489 -5.043 1.00 86.44 99 PHE A N 1
ATOM 832 C CA . PHE A 1 99 ? -6.036 0.732 -5.585 1.00 86.44 99 PHE A CA 1
ATOM 833 C C . PHE A 1 99 ? -6.492 -0.531 -6.343 1.00 86.44 99 PHE A C 1
ATOM 835 O O . PHE A 1 99 ? -7.572 -1.061 -6.079 1.00 86.44 99 PHE A O 1
ATOM 842 N N . PRO A 1 100 ? -5.724 -1.014 -7.334 1.00 86.25 100 PRO A N 1
ATOM 843 C CA . PRO A 1 100 ? -6.077 -2.157 -8.163 1.00 86.25 100 PRO A CA 1
ATOM 844 C C . PRO A 1 100 ? -5.823 -3.483 -7.448 1.00 86.25 100 PRO A C 1
ATOM 846 O O . PRO A 1 100 ? -4.851 -3.652 -6.717 1.00 86.25 100 PRO A O 1
ATOM 849 N N . SER A 1 101 ? -6.627 -4.491 -7.776 1.00 85.06 101 SER A N 1
ATOM 850 C CA . SER A 1 101 ? -6.425 -5.873 -7.336 1.00 85.06 101 SER A CA 1
ATOM 851 C C . SER A 1 101 ? -5.164 -6.518 -7.917 1.00 85.06 101 SER A C 1
ATOM 853 O O . SER A 1 101 ? -4.774 -7.593 -7.473 1.00 85.06 101 SER A O 1
ATOM 855 N N . LEU A 1 102 ? -4.516 -5.879 -8.902 1.00 82.88 102 LEU A N 1
ATOM 856 C CA . LEU A 1 102 ? -3.262 -6.345 -9.505 1.00 82.88 102 LEU A CA 1
ATOM 857 C C . LEU A 1 102 ? -2.127 -6.463 -8.479 1.00 82.88 102 LEU A C 1
ATOM 859 O O . LEU A 1 102 ? -1.226 -7.271 -8.664 1.00 82.88 102 LEU A O 1
ATOM 863 N N . TYR A 1 103 ? -2.196 -5.696 -7.391 1.00 84.75 103 TYR A N 1
ATOM 864 C CA . TYR A 1 103 ? -1.204 -5.735 -6.319 1.00 84.75 103 TYR A CA 1
ATOM 865 C C . TYR A 1 103 ? -1.225 -7.040 -5.517 1.00 84.75 103 TYR A C 1
ATOM 867 O O . TYR A 1 103 ? -0.333 -7.267 -4.711 1.00 84.75 103 TYR A O 1
ATOM 875 N N . GLY A 1 104 ? -2.241 -7.890 -5.708 1.00 85.06 104 GLY A N 1
ATOM 876 C CA . GLY A 1 104 ? -2.401 -9.137 -4.958 1.00 85.06 104 GLY A CA 1
ATOM 877 C C . GLY A 1 104 ? -2.938 -8.947 -3.536 1.00 85.06 104 GLY A C 1
ATOM 878 O O . GLY A 1 104 ? -3.145 -9.930 -2.836 1.00 85.06 104 GLY A O 1
ATOM 879 N N . ILE A 1 105 ? -3.220 -7.708 -3.125 1.00 87.88 105 ILE A N 1
ATOM 880 C CA . ILE A 1 105 ? -3.747 -7.383 -1.797 1.00 87.88 105 ILE A CA 1
ATOM 881 C C . ILE A 1 105 ? -5.276 -7.451 -1.820 1.00 87.88 105 ILE A C 1
ATOM 883 O O . ILE A 1 105 ? -5.933 -6.864 -2.691 1.00 87.88 105 ILE A O 1
ATOM 887 N N . THR A 1 106 ? -5.848 -8.152 -0.839 1.00 90.44 106 THR A N 1
ATOM 888 C CA . THR A 1 106 ? -7.295 -8.167 -0.592 1.00 90.44 106 THR A CA 1
ATOM 889 C C . THR A 1 106 ? -7.596 -7.334 0.655 1.00 90.44 106 THR A C 1
ATOM 891 O O . THR A 1 106 ? -7.262 -7.769 1.756 1.00 90.44 106 THR A O 1
ATOM 894 N N . PRO A 1 107 ? -8.203 -6.147 0.508 1.00 91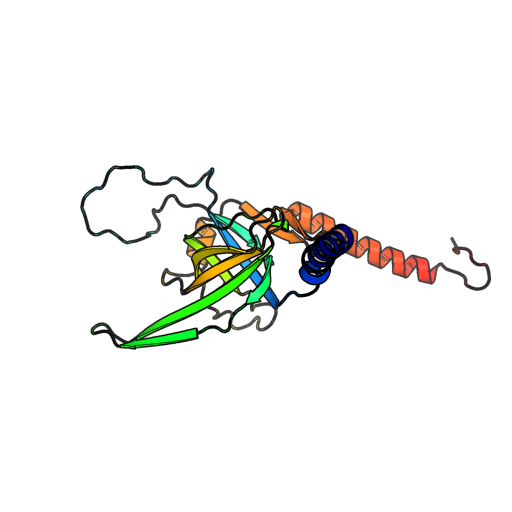.81 107 PRO A N 1
ATOM 895 C CA . PRO A 1 107 ? -8.476 -5.264 1.632 1.00 91.81 107 PRO A CA 1
ATOM 896 C C . PRO A 1 107 ? -9.646 -5.749 2.490 1.00 91.81 107 PRO A C 1
ATOM 898 O O . PRO A 1 107 ? -10.613 -6.329 1.985 1.00 91.81 107 PRO A O 1
ATOM 901 N N . TYR A 1 108 ? -9.592 -5.428 3.780 1.00 91.25 108 TYR A N 1
ATOM 902 C CA . TYR A 1 108 ? -10.629 -5.727 4.760 1.00 91.25 108 TYR A CA 1
ATOM 903 C C . TYR A 1 108 ? -11.085 -4.478 5.513 1.00 91.25 108 TYR A C 1
ATOM 905 O O . TYR A 1 108 ? -10.347 -3.511 5.700 1.00 91.25 108 TYR A O 1
ATOM 913 N N . ALA A 1 109 ? -12.333 -4.506 5.986 1.00 88.44 109 ALA A N 1
ATOM 914 C CA . ALA A 1 109 ? -12.774 -3.535 6.975 1.00 88.44 109 ALA A CA 1
ATOM 915 C C . ALA A 1 109 ? -11.971 -3.757 8.265 1.00 88.44 109 ALA A C 1
ATOM 917 O O . ALA A 1 109 ? -11.887 -4.877 8.765 1.00 88.44 109 ALA A O 1
ATOM 918 N N . GLY A 1 110 ? -11.383 -2.690 8.796 1.00 87.12 110 GLY A N 1
ATOM 919 C CA . GLY A 1 110 ? -10.445 -2.755 9.911 1.00 87.12 110 GLY A CA 1
ATOM 920 C C . GLY A 1 110 ? -8.974 -2.653 9.522 1.00 87.12 110 GLY A C 1
ATOM 921 O O . GLY A 1 110 ? -8.161 -2.444 10.421 1.00 87.12 110 GLY A O 1
ATOM 922 N N . ASP A 1 111 ? -8.648 -2.722 8.228 1.00 91.31 111 ASP A N 1
ATOM 923 C CA . ASP A 1 111 ? -7.316 -2.375 7.732 1.00 91.31 111 ASP A CA 1
ATOM 924 C C . ASP A 1 111 ? -6.979 -0.918 8.068 1.00 91.31 111 ASP A C 1
ATOM 926 O O . ASP A 1 111 ? -7.863 -0.088 8.314 1.00 91.31 111 ASP A O 1
ATOM 930 N N . ILE A 1 112 ? -5.689 -0.604 8.095 1.00 91.81 112 ILE A N 1
ATOM 931 C CA . ILE A 1 112 ? -5.190 0.710 8.496 1.00 91.81 112 ILE A CA 1
ATOM 932 C C . ILE A 1 112 ? -4.382 1.308 7.344 1.00 91.81 112 ILE A C 1
ATOM 934 O O . ILE A 1 112 ? -3.662 0.610 6.636 1.00 91.81 112 ILE A O 1
ATOM 938 N N . VAL A 1 113 ? -4.517 2.613 7.137 1.00 91.31 113 VAL A N 1
ATOM 939 C CA . VAL A 1 113 ? -3.879 3.370 6.059 1.00 91.31 113 VAL A CA 1
ATOM 940 C C . VAL A 1 113 ? -3.246 4.619 6.653 1.00 91.31 113 VAL A C 1
ATOM 942 O O . VAL A 1 113 ? -3.879 5.333 7.430 1.00 91.31 113 VAL A O 1
ATOM 945 N N . LYS A 1 114 ? -2.028 4.940 6.231 1.00 88.50 114 LYS A N 1
ATOM 946 C CA . LYS A 1 114 ? -1.395 6.234 6.480 1.00 88.50 114 LYS A CA 1
ATOM 947 C C . LYS A 1 114 ? -0.879 6.800 5.164 1.00 88.50 114 LYS A C 1
ATOM 949 O O . LYS A 1 114 ? -0.260 6.085 4.379 1.00 88.50 114 LYS A O 1
ATOM 954 N N . PHE A 1 115 ? -1.156 8.074 4.913 1.00 85.25 115 PHE A N 1
ATOM 955 C CA . PHE A 1 115 ? -0.575 8.770 3.770 1.00 85.25 115 PHE A CA 1
ATOM 956 C C . PHE A 1 115 ? 0.874 9.121 4.085 1.00 85.25 115 PHE A C 1
ATOM 958 O O . PHE A 1 115 ? 1.150 9.715 5.124 1.00 85.25 115 PHE A O 1
ATOM 965 N N . GLU A 1 116 ? 1.787 8.743 3.195 1.00 76.38 116 GLU A N 1
ATOM 966 C CA . GLU A 1 116 ? 3.205 9.040 3.363 1.00 76.38 116 GLU A CA 1
ATOM 967 C C . GLU A 1 116 ? 3.464 10.491 2.972 1.00 76.38 116 GLU A C 1
ATOM 969 O O . GLU A 1 116 ? 3.495 10.835 1.788 1.00 76.38 116 GLU A O 1
ATOM 974 N N . SER A 1 117 ? 3.637 11.359 3.970 1.00 67.00 117 SER A N 1
ATOM 975 C CA . SER A 1 117 ? 4.022 12.752 3.743 1.00 67.00 117 SER A CA 1
ATOM 976 C C . SER A 1 117 ? 5.502 13.007 3.965 1.00 67.00 117 SER A C 1
ATOM 978 O O . SER A 1 117 ? 5.956 14.082 3.596 1.00 67.00 117 SER A O 1
ATOM 980 N N . GLU A 1 118 ? 6.264 12.066 4.527 1.00 63.97 118 GLU A N 1
ATOM 981 C CA . GLU A 1 118 ? 7.678 12.280 4.869 1.00 63.97 118 GLU A CA 1
ATOM 982 C C . GLU A 1 118 ? 8.510 12.704 3.644 1.00 63.97 118 GLU A C 1
ATOM 984 O O . GLU A 1 118 ? 9.352 13.595 3.736 1.00 63.97 118 GLU A O 1
ATOM 989 N N . PHE A 1 119 ? 8.193 12.163 2.462 1.00 57.12 119 PHE A N 1
ATOM 990 C CA . PHE A 1 119 ? 8.821 12.556 1.194 1.00 57.12 119 PHE A CA 1
ATOM 991 C C . PHE A 1 119 ? 8.540 14.009 0.782 1.00 57.12 119 PHE A C 1
ATOM 993 O O . PHE A 1 119 ? 9.341 14.614 0.072 1.00 57.12 119 PHE A O 1
ATOM 1000 N N . LEU A 1 120 ? 7.396 14.562 1.187 1.00 57.50 120 LEU A N 1
ATOM 1001 C CA . LEU A 1 120 ? 6.964 15.921 0.847 1.00 57.50 120 LEU A CA 1
ATOM 1002 C C . LEU A 1 120 ? 7.305 16.924 1.960 1.00 57.50 120 LEU A C 1
ATOM 1004 O O . LEU A 1 120 ? 7.615 18.080 1.675 1.00 57.50 120 LEU A O 1
ATOM 1008 N N . GLN A 1 121 ? 7.239 16.489 3.220 1.00 57.91 121 GLN A N 1
ATOM 1009 C CA . GLN A 1 121 ? 7.486 17.255 4.439 1.00 57.91 121 GLN A CA 1
ATOM 1010 C C . GLN A 1 121 ? 8.065 16.324 5.518 1.00 57.91 121 GLN A C 1
ATOM 1012 O O . GLN A 1 121 ? 7.335 15.728 6.306 1.00 57.91 121 GLN A O 1
ATOM 1017 N N . SER A 1 122 ? 9.392 16.219 5.568 1.00 58.16 122 SER A N 1
ATOM 1018 C CA . SER A 1 122 ? 10.114 15.316 6.479 1.00 58.16 122 SER A CA 1
ATOM 1019 C C . SER A 1 122 ? 10.164 15.778 7.940 1.00 58.16 122 SER A C 1
ATOM 1021 O O . SER A 1 122 ? 10.572 15.018 8.813 1.00 58.16 122 SER A O 1
ATOM 1023 N N . SER A 1 123 ? 9.781 17.026 8.230 1.00 56.06 123 SER A N 1
ATOM 1024 C CA . SER A 1 123 ? 9.918 17.619 9.566 1.00 56.06 123 SER A CA 1
ATOM 1025 C C . SER A 1 123 ? 8.680 17.497 10.457 1.00 56.06 123 SER A C 1
ATOM 1027 O O . SER A 1 123 ? 8.826 17.636 11.664 1.00 56.06 123 SER A O 1
ATOM 1029 N N . ASP A 1 124 ? 7.493 17.259 9.887 1.00 56.25 124 ASP A N 1
ATOM 1030 C CA . ASP A 1 124 ? 6.213 17.230 10.614 1.00 56.25 124 ASP A CA 1
ATOM 1031 C C . ASP A 1 124 ? 5.226 16.256 9.948 1.00 56.25 124 ASP A C 1
ATOM 1033 O O . ASP A 1 124 ? 4.252 16.652 9.301 1.00 56.25 124 ASP A O 1
ATOM 1037 N N . ASP A 1 125 ? 5.459 14.955 10.120 1.00 62.69 125 ASP A N 1
ATOM 1038 C CA . ASP A 1 125 ? 4.480 13.932 9.744 1.00 62.69 125 ASP A CA 1
ATOM 1039 C C . ASP A 1 125 ? 3.320 13.914 10.754 1.00 62.69 125 ASP A C 1
ATOM 1041 O O . ASP A 1 125 ? 3.259 13.138 11.709 1.00 62.69 125 ASP A O 1
ATOM 1045 N N . THR A 1 126 ? 2.422 14.875 10.562 1.00 64.56 126 THR A N 1
ATOM 1046 C CA . THR A 1 126 ? 1.226 15.110 11.377 1.00 64.56 126 THR A CA 1
ATOM 1047 C C . THR A 1 126 ? -0.030 14.526 10.737 1.00 64.56 126 THR A C 1
ATOM 1049 O O . THR A 1 126 ? -1.140 14.759 11.231 1.00 64.56 126 THR A O 1
ATOM 1052 N N . TYR A 1 127 ? 0.113 13.770 9.642 1.00 69.88 127 TYR A N 1
ATOM 1053 C CA . TYR A 1 127 ? -1.037 13.199 8.962 1.00 69.88 127 TYR A CA 1
ATOM 1054 C C . TYR A 1 127 ? -1.697 12.128 9.834 1.00 69.88 127 TYR A C 1
ATOM 1056 O O . TYR A 1 127 ? -1.024 11.263 10.403 1.00 69.88 127 TYR A O 1
ATOM 1064 N N . PRO A 1 128 ? -3.033 12.176 9.960 1.00 78.25 128 PRO A N 1
ATOM 1065 C CA . PRO A 1 128 ? -3.751 11.194 10.740 1.00 78.25 128 PRO A CA 1
ATOM 1066 C C . PRO A 1 128 ? -3.645 9.818 10.088 1.00 78.25 128 PRO A C 1
ATOM 1068 O O . PRO A 1 128 ? -3.582 9.666 8.866 1.00 78.25 128 PRO A O 1
ATOM 1071 N N . ILE A 1 129 ? -3.675 8.803 10.939 1.00 87.00 129 ILE A N 1
ATOM 1072 C CA . ILE A 1 129 ? -3.855 7.422 10.520 1.00 87.00 129 ILE A CA 1
ATOM 1073 C C . ILE A 1 129 ? -5.346 7.222 10.265 1.00 87.00 129 ILE A C 1
ATOM 1075 O O . ILE A 1 129 ? -6.187 7.708 11.022 1.00 87.00 129 ILE A O 1
ATOM 1079 N N . PHE A 1 130 ? -5.679 6.488 9.216 1.00 88.81 130 PHE A N 1
ATOM 1080 C CA . PHE A 1 130 ? -7.044 6.158 8.854 1.00 88.81 130 PHE A CA 1
ATOM 1081 C C . PHE A 1 130 ? -7.302 4.665 9.030 1.00 88.81 130 PHE A C 1
ATOM 1083 O O . PHE A 1 130 ? -6.438 3.833 8.774 1.00 88.81 130 PHE A O 1
ATOM 1090 N N . LYS A 1 131 ? -8.519 4.317 9.433 1.00 90.44 131 LYS A N 1
ATOM 1091 C CA . LYS A 1 131 ? -9.038 2.954 9.451 1.00 90.44 131 LYS A CA 1
ATOM 1092 C C . LYS A 1 131 ? -10.018 2.774 8.301 1.00 90.44 131 LYS A C 1
ATOM 1094 O O . LYS A 1 131 ? -10.901 3.608 8.082 1.00 90.44 131 LYS A O 1
ATOM 1099 N N . VAL A 1 132 ? -9.896 1.659 7.598 1.00 91.12 132 VAL A N 1
ATOM 1100 C CA . VAL A 1 132 ? -10.817 1.244 6.546 1.00 91.12 132 VAL A CA 1
ATOM 1101 C C . VAL A 1 132 ? -12.132 0.814 7.191 1.00 91.12 132 VAL A C 1
ATOM 1103 O O . VAL A 1 132 ? -12.181 -0.098 8.015 1.00 91.12 132 VAL A O 1
ATOM 1106 N N . THR A 1 133 ? -13.214 1.484 6.816 1.00 89.75 133 THR A N 1
ATOM 1107 C CA . THR A 1 133 ? -14.577 1.226 7.308 1.00 89.75 133 THR A CA 1
ATOM 1108 C C . THR A 1 133 ? -15.435 0.486 6.292 1.00 89.75 133 THR A C 1
ATOM 1110 O O . THR A 1 133 ? -16.333 -0.257 6.677 1.00 89.75 133 THR A O 1
ATOM 1113 N N . GLY A 1 134 ? -15.146 0.648 5.000 1.00 88.81 134 GLY A N 1
ATOM 1114 C CA . GLY A 1 134 ? -15.877 -0.002 3.921 1.00 88.81 134 GLY A CA 1
ATOM 1115 C C . GLY A 1 134 ? -14.956 -0.377 2.772 1.00 88.81 134 GLY A C 1
ATOM 1116 O O . GLY A 1 134 ? -14.029 0.364 2.449 1.00 88.81 134 GLY A O 1
ATOM 1117 N N . VAL A 1 135 ? -15.238 -1.523 2.157 1.00 91.00 135 VAL A N 1
ATOM 1118 C CA . VAL A 1 135 ? -14.507 -2.054 1.006 1.00 91.00 135 VAL A CA 1
ATOM 1119 C C . VAL A 1 135 ? -15.505 -2.300 -0.117 1.00 91.00 135 VAL A C 1
ATOM 1121 O O . VAL A 1 135 ? -16.420 -3.110 0.024 1.00 91.00 135 VAL A O 1
ATOM 1124 N N . GLU A 1 136 ? -15.327 -1.609 -1.235 1.00 88.88 136 GLU A N 1
ATOM 1125 C CA . GLU A 1 136 ? -16.187 -1.712 -2.409 1.00 88.88 136 GLU A CA 1
ATOM 1126 C C . GLU A 1 136 ? -15.365 -2.179 -3.618 1.00 88.88 136 GLU A C 1
ATOM 1128 O O . GLU A 1 136 ? -14.466 -1.464 -4.070 1.00 88.88 136 GLU A O 1
ATOM 1133 N N . PRO A 1 137 ? -15.641 -3.369 -4.178 1.00 83.44 137 PRO A N 1
ATOM 1134 C CA . PRO A 1 137 ? -15.050 -3.771 -5.445 1.00 83.44 137 PRO A CA 1
ATOM 1135 C C . PRO A 1 137 ? -15.696 -3.000 -6.602 1.00 83.44 137 PRO A C 1
ATOM 1137 O O . PRO A 1 137 ? -16.920 -2.966 -6.734 1.00 83.44 137 PRO A O 1
ATOM 1140 N N . TYR A 1 138 ? -14.881 -2.437 -7.491 1.00 70.69 138 TYR A N 1
ATOM 1141 C CA . TYR A 1 138 ? -15.351 -1.750 -8.690 1.00 70.69 138 TYR A CA 1
ATOM 1142 C C . TYR A 1 138 ? -14.375 -1.935 -9.863 1.00 70.69 138 TYR A C 1
ATOM 1144 O O . TYR A 1 138 ? -13.221 -1.534 -9.731 1.00 70.69 138 TYR A O 1
ATOM 1152 N N . PRO A 1 139 ? -14.773 -2.452 -11.044 1.00 73.12 139 PRO A N 1
ATOM 1153 C CA . PRO A 1 139 ? -15.995 -3.188 -11.407 1.00 73.12 139 PRO A CA 1
ATOM 1154 C C . PRO A 1 139 ? -15.905 -4.708 -11.115 1.00 73.12 139 PRO A C 1
ATOM 1156 O O . PRO A 1 139 ? -14.868 -5.208 -10.687 1.00 73.12 139 PRO A O 1
ATOM 1159 N N . ASN A 1 140 ? -16.998 -5.458 -11.342 1.00 62.72 140 ASN A N 1
ATOM 1160 C CA . ASN A 1 140 ? -17.099 -6.910 -11.091 1.00 62.72 140 ASN A CA 1
ATOM 1161 C C . ASN A 1 140 ? -16.392 -7.760 -12.175 1.00 62.72 140 ASN A C 1
ATOM 1163 O O . ASN A 1 140 ? -17.027 -8.518 -12.907 1.00 62.72 140 ASN A O 1
ATOM 1167 N N . THR A 1 141 ? -15.079 -7.582 -12.315 1.00 67.06 141 THR A N 1
ATOM 1168 C CA . THR A 1 141 ? -14.195 -8.308 -13.243 1.00 67.06 141 THR A CA 1
ATOM 1169 C C . THR A 1 141 ? -13.013 -8.933 -12.492 1.00 67.06 141 THR A C 1
ATOM 1171 O O . THR A 1 141 ? -12.762 -8.605 -11.333 1.00 67.06 141 THR A O 1
ATOM 1174 N N . GLU A 1 142 ? -12.265 -9.842 -13.133 1.00 64.06 142 GLU A N 1
ATOM 1175 C CA . GLU A 1 142 ? -11.066 -10.459 -12.528 1.00 64.06 142 GLU A CA 1
ATOM 1176 C C . GLU A 1 142 ? -10.023 -9.410 -12.115 1.00 64.06 142 GLU A C 1
ATOM 1178 O O . GLU A 1 142 ? -9.478 -9.460 -11.013 1.00 64.06 142 GLU A O 1
ATOM 1183 N N . LYS A 1 143 ? -9.803 -8.415 -12.981 1.00 69.50 143 LYS A N 1
ATOM 1184 C CA . LYS A 1 143 ? -9.036 -7.203 -12.679 1.00 69.50 143 LYS A CA 1
ATOM 1185 C C . LYS A 1 143 ? -10.020 -6.141 -12.213 1.00 69.50 143 LYS A C 1
ATOM 1187 O O . LYS A 1 143 ? -10.809 -5.649 -13.019 1.00 69.50 143 LYS A O 1
ATOM 1192 N N . ARG A 1 144 ? -10.007 -5.834 -10.920 1.00 79.94 144 ARG A N 1
ATOM 1193 C CA . ARG A 1 144 ? -10.915 -4.875 -10.280 1.00 79.94 144 ARG A CA 1
ATOM 1194 C C . ARG A 1 144 ? -10.115 -3.819 -9.534 1.00 79.94 144 ARG A C 1
ATOM 1196 O O . ARG A 1 144 ? -8.943 -4.024 -9.237 1.00 79.94 144 ARG A O 1
ATOM 1203 N N . TYR A 1 145 ? -10.751 -2.711 -9.201 1.00 84.06 145 TYR A N 1
ATOM 1204 C CA . TYR A 1 145 ? -10.257 -1.802 -8.180 1.00 84.06 145 TYR A CA 1
ATOM 1205 C C . TYR A 1 145 ? -10.967 -2.065 -6.864 1.00 84.06 145 TYR A C 1
ATOM 1207 O O . TYR A 1 145 ? -12.129 -2.472 -6.827 1.00 84.06 145 TYR A O 1
ATOM 1215 N N . TRP A 1 146 ? -10.254 -1.800 -5.785 1.00 87.94 146 TRP A N 1
ATOM 1216 C CA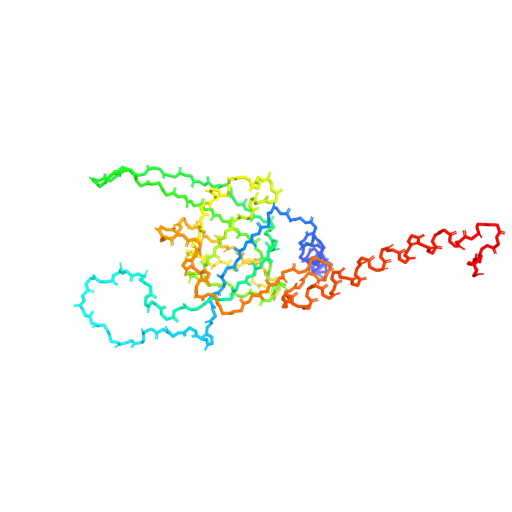 . TRP A 1 146 ? -10.804 -1.702 -4.453 1.00 87.94 146 TRP A CA 1
ATOM 1217 C C . TRP A 1 146 ? -10.956 -0.229 -4.118 1.00 87.94 146 TRP A C 1
ATOM 1219 O O . TRP A 1 146 ? -9.961 0.490 -4.050 1.00 87.94 146 TRP A O 1
ATOM 1229 N N . LYS A 1 147 ? -12.197 0.220 -3.931 1.00 89.56 147 LYS A N 1
ATOM 1230 C CA . LYS A 1 147 ? -12.497 1.516 -3.331 1.00 89.56 147 LYS A CA 1
ATOM 1231 C C . LYS A 1 147 ? -12.660 1.313 -1.830 1.00 89.56 147 LYS A C 1
ATOM 1233 O O . LYS A 1 147 ? -13.545 0.580 -1.391 1.00 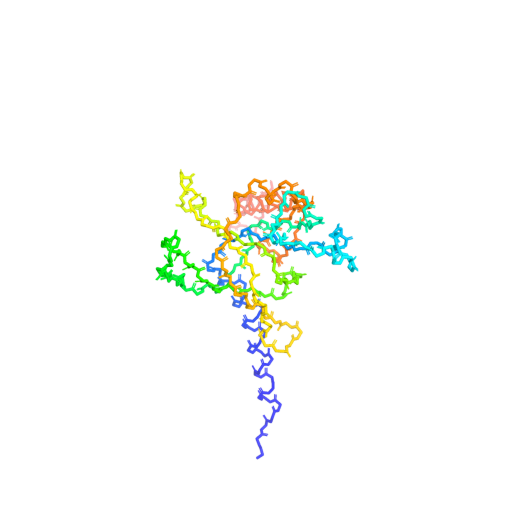89.56 147 LYS A O 1
ATOM 1238 N N . LEU A 1 148 ? -11.800 1.951 -1.052 1.00 90.56 148 LEU A N 1
ATOM 1239 C CA . LEU A 1 148 ? -11.815 1.890 0.401 1.00 90.56 148 LEU A CA 1
ATOM 1240 C C . LEU A 1 148 ? -12.361 3.193 0.951 1.00 90.56 148 LEU A C 1
ATOM 1242 O O . LEU A 1 148 ? -11.874 4.259 0.584 1.00 90.56 148 LEU A O 1
ATOM 1246 N N . ARG A 1 149 ? -13.346 3.099 1.841 1.00 91.00 149 ARG A N 1
ATOM 1247 C CA . ARG A 1 149 ? -13.828 4.231 2.633 1.00 91.00 149 ARG A CA 1
ATOM 1248 C C . ARG A 1 149 ? -13.075 4.255 3.952 1.00 91.00 149 ARG A C 1
ATOM 1250 O O . ARG A 1 149 ? -13.101 3.275 4.699 1.00 91.00 149 ARG A O 1
ATOM 1257 N N . CYS A 1 150 ? -12.443 5.372 4.253 1.00 90.00 150 CYS A N 1
ATOM 1258 C CA . CYS A 1 150 ? -11.509 5.528 5.354 1.00 90.00 150 CYS A CA 1
ATOM 1259 C C . CYS A 1 150 ? -12.010 6.602 6.324 1.00 90.00 150 CYS A C 1
ATOM 1261 O O . CYS A 1 150 ? -12.423 7.680 5.899 1.00 90.00 150 CYS A O 1
ATOM 1263 N N . LYS A 1 151 ? -11.942 6.315 7.627 1.00 89.12 151 LYS A N 1
ATOM 1264 C CA . LYS A 1 151 ? -12.204 7.272 8.714 1.00 89.12 151 LYS A CA 1
ATOM 1265 C C . LYS A 1 151 ? -10.959 7.446 9.568 1.00 89.12 151 LYS A C 1
ATOM 1267 O O . LYS A 1 151 ? -10.157 6.520 9.646 1.00 89.12 151 LYS A O 1
ATOM 1272 N N . VAL A 1 152 ? -10.796 8.592 10.222 1.00 86.00 152 VAL A N 1
ATOM 1273 C CA . VAL A 1 152 ? -9.686 8.796 11.171 1.00 86.00 152 VAL A CA 1
ATOM 1274 C C . VAL A 1 152 ? -9.688 7.693 12.224 1.00 86.00 152 VAL A C 1
ATOM 1276 O O . VAL A 1 152 ? -10.716 7.372 12.819 1.00 86.00 152 VAL A O 1
ATOM 1279 N N . TYR A 1 153 ? -8.523 7.096 12.442 1.00 82.62 153 TYR A N 1
ATOM 1280 C CA . TYR A 1 153 ? -8.327 6.106 13.480 1.00 82.62 153 TYR A CA 1
ATOM 1281 C C . TYR A 1 153 ? -8.036 6.813 14.804 1.00 82.62 153 TYR A C 1
ATOM 1283 O O . TYR A 1 153 ? -6.952 7.342 15.022 1.00 82.62 153 TYR A O 1
ATOM 1291 N N . GLU A 1 154 ? -9.019 6.818 15.703 1.00 68.50 154 GLU A N 1
ATOM 1292 C CA . GLU A 1 154 ? -8.961 7.529 16.992 1.00 68.50 154 GLU A CA 1
ATOM 1293 C C . GLU A 1 154 ? -8.015 6.879 18.024 1.00 68.50 154 GLU A C 1
ATOM 1295 O O . GLU A 1 154 ? -7.797 7.405 19.117 1.00 68.50 154 GLU A O 1
ATOM 1300 N N . SER A 1 155 ? -7.444 5.714 17.702 1.00 59.38 155 SER A N 1
ATOM 1301 C CA . SER A 1 155 ? -6.569 4.958 18.597 1.00 59.38 155 SER A CA 1
ATOM 1302 C C . SER A 1 155 ? -5.109 5.429 18.516 1.00 59.38 155 SER A C 1
ATOM 1304 O O . SER A 1 155 ? -4.575 5.706 17.446 1.00 59.38 155 SER A O 1
ATOM 1306 N N . LYS A 1 156 ? -4.460 5.479 19.686 1.00 57.88 156 LYS A N 1
ATOM 1307 C CA . LYS A 1 156 ? -3.129 6.051 19.948 1.00 57.88 156 LYS A CA 1
ATOM 1308 C C . LYS A 1 156 ? -2.021 5.532 19.011 1.00 57.88 156 LYS A C 1
ATOM 1310 O O . LYS A 1 156 ? -1.551 4.424 19.225 1.00 57.88 156 LYS A O 1
ATOM 1315 N N . GLY A 1 157 ? -1.534 6.403 18.122 1.00 65.94 157 GLY A N 1
ATOM 1316 C CA . GLY A 1 157 ? -0.185 6.399 17.531 1.00 65.94 157 GLY A CA 1
ATOM 1317 C C . GLY A 1 157 ? 0.171 5.240 16.589 1.00 65.94 157 GLY A C 1
ATOM 1318 O O . GLY A 1 157 ? -0.221 4.094 16.793 1.00 65.94 157 GLY A O 1
ATOM 1319 N N . THR A 1 158 ? 0.993 5.524 15.578 1.00 74.88 158 THR A N 1
ATOM 1320 C CA . THR A 1 158 ? 1.556 4.521 14.652 1.00 74.88 158 THR A CA 1
ATOM 1321 C C . THR A 1 158 ? 2.294 3.413 15.403 1.00 74.88 158 THR A C 1
ATOM 1323 O O . THR A 1 158 ? 2.171 2.250 15.047 1.00 74.88 158 THR A O 1
ATOM 1326 N N . GLU A 1 159 ? 2.981 3.750 16.497 1.00 78.88 159 GLU A N 1
ATOM 1327 C CA . GLU A 1 159 ? 3.777 2.821 17.315 1.00 78.88 159 GLU A CA 1
ATOM 1328 C C . GLU A 1 159 ? 3.010 1.568 17.760 1.00 78.88 159 GLU A C 1
ATOM 1330 O O . GLU A 1 159 ? 3.565 0.472 17.791 1.00 78.88 159 GLU A O 1
ATOM 1335 N N . LYS A 1 160 ? 1.721 1.705 18.090 1.00 78.88 160 LYS A N 1
ATOM 1336 C CA . LYS A 1 160 ? 0.908 0.567 18.534 1.00 78.88 160 LYS A CA 1
ATOM 1337 C C . LYS A 1 160 ? 0.529 -0.371 17.401 1.00 78.88 160 LYS A C 1
ATOM 1339 O O . LYS A 1 160 ? 0.383 -1.568 17.632 1.00 78.88 160 LYS A O 1
ATOM 1344 N N . VAL A 1 161 ? 0.333 0.185 16.208 1.00 83.38 161 VAL A N 1
ATOM 1345 C CA . VAL A 1 161 ? 0.063 -0.597 15.001 1.00 83.38 161 VAL A CA 1
ATOM 1346 C C . VAL A 1 161 ? 1.336 -1.338 14.604 1.00 83.38 161 VAL A C 1
ATOM 1348 O O . VAL A 1 161 ? 1.293 -2.545 14.406 1.00 83.38 161 VAL A O 1
ATOM 1351 N N . GLU A 1 162 ? 2.479 -0.646 14.626 1.00 84.44 162 GLU A N 1
ATOM 1352 C CA . GLU A 1 162 ? 3.794 -1.229 14.334 1.00 84.44 162 GLU A CA 1
ATOM 1353 C C . GLU A 1 162 ? 4.156 -2.382 15.274 1.00 84.44 162 GLU A C 1
ATOM 1355 O O . GLU A 1 162 ? 4.675 -3.399 14.830 1.00 84.44 162 GLU A O 1
ATOM 1360 N N . ALA A 1 163 ? 3.828 -2.274 16.565 1.00 84.25 163 ALA A N 1
ATOM 1361 C CA . ALA A 1 163 ? 4.066 -3.347 17.533 1.00 84.25 163 ALA A CA 1
ATOM 1362 C C . ALA A 1 163 ? 3.280 -4.641 17.239 1.00 84.25 163 ALA A C 1
ATOM 1364 O O . ALA A 1 163 ? 3.587 -5.688 17.810 1.00 84.25 163 ALA A O 1
ATOM 1365 N N . LYS A 1 164 ? 2.253 -4.568 16.388 1.00 84.62 164 LYS A N 1
ATOM 1366 C CA . LYS A 1 164 ? 1.404 -5.690 15.970 1.00 84.62 164 LYS A CA 1
ATOM 1367 C C . LYS A 1 164 ? 1.587 -6.045 14.488 1.00 84.62 164 LYS A C 1
ATOM 1369 O O . LYS A 1 164 ? 0.836 -6.873 13.969 1.00 84.62 164 LYS A O 1
ATOM 1374 N N . THR A 1 165 ? 2.564 -5.429 13.823 1.00 88.38 165 THR A N 1
ATOM 1375 C CA . THR A 1 165 ? 2.996 -5.811 12.480 1.00 88.38 165 THR A CA 1
ATOM 1376 C C . THR A 1 165 ? 3.760 -7.129 12.560 1.00 88.38 165 THR A C 1
ATOM 1378 O O . THR A 1 165 ? 4.645 -7.283 13.401 1.00 88.38 165 THR A O 1
ATOM 1381 N N . GLU A 1 166 ? 3.424 -8.074 11.692 1.00 89.62 166 GLU A N 1
ATOM 1382 C CA . GLU A 1 166 ? 4.115 -9.357 11.591 1.00 89.62 166 GLU A CA 1
ATOM 1383 C C . GLU A 1 166 ? 5.179 -9.313 10.505 1.00 89.62 166 GLU A C 1
ATOM 1385 O O . GLU A 1 166 ? 6.369 -9.354 10.813 1.00 89.62 166 GLU A O 1
ATOM 1390 N N . ASP A 1 167 ? 4.746 -9.123 9.261 1.00 91.88 167 ASP A N 1
ATOM 1391 C CA . ASP A 1 167 ? 5.631 -9.024 8.114 1.00 91.88 167 ASP A CA 1
ATOM 1392 C C . ASP A 1 167 ? 5.603 -7.622 7.505 1.00 91.88 167 ASP A C 1
ATOM 1394 O O . ASP A 1 167 ? 4.610 -6.890 7.561 1.00 91.88 167 ASP A O 1
ATOM 1398 N N . THR A 1 168 ? 6.739 -7.226 6.931 1.00 93.00 168 THR A N 1
ATOM 1399 C CA . THR A 1 168 ? 6.875 -5.964 6.202 1.00 93.00 168 THR A CA 1
ATOM 1400 C C . THR A 1 168 ? 7.262 -6.234 4.761 1.00 93.00 168 THR A C 1
ATOM 1402 O O . THR A 1 168 ? 8.247 -6.911 4.462 1.00 93.00 168 THR A O 1
ATOM 1405 N N . TYR A 1 169 ? 6.497 -5.628 3.871 1.00 93.81 169 TYR A N 1
ATOM 1406 C CA . TYR A 1 169 ? 6.643 -5.704 2.438 1.00 93.81 169 TYR A CA 1
ATOM 1407 C C . TYR A 1 169 ? 6.801 -4.310 1.840 1.00 93.81 169 TYR A C 1
ATOM 1409 O O . TYR A 1 169 ? 6.396 -3.302 2.421 1.00 93.81 169 TYR A O 1
ATOM 1417 N N . VAL A 1 170 ? 7.370 -4.254 0.643 1.00 90.81 170 VAL A N 1
ATOM 1418 C CA . VAL A 1 170 ? 7.576 -3.026 -0.121 1.00 90.81 170 VAL A CA 1
ATOM 1419 C C . VAL A 1 170 ? 6.951 -3.204 -1.491 1.00 90.81 170 VAL A C 1
ATOM 1421 O O . VAL A 1 170 ? 7.175 -4.211 -2.167 1.00 90.81 170 VAL A O 1
ATOM 1424 N N . PHE A 1 171 ? 6.167 -2.220 -1.920 1.00 88.94 171 PHE A N 1
ATOM 1425 C CA . PHE A 1 171 ? 5.731 -2.161 -3.304 1.00 88.94 171 PHE A CA 1
ATOM 1426 C C . PHE A 1 171 ? 6.885 -1.685 -4.192 1.00 88.94 171 PHE A C 1
ATOM 1428 O O . PHE A 1 171 ? 7.412 -0.587 -4.009 1.00 88.94 171 PHE A O 1
ATOM 1435 N N . PHE A 1 172 ? 7.272 -2.501 -5.170 1.00 86.75 172 PHE A N 1
ATOM 1436 C CA . PHE A 1 172 ? 8.323 -2.163 -6.117 1.00 86.75 172 PHE A CA 1
ATOM 1437 C C . PHE A 1 172 ? 7.711 -1.646 -7.421 1.00 86.75 172 PHE A C 1
ATOM 1439 O O . PHE A 1 172 ? 7.022 -2.362 -8.149 1.00 86.75 172 PHE A O 1
ATOM 1446 N N . ASP A 1 173 ? 7.950 -0.368 -7.722 1.00 79.88 173 ASP A N 1
ATOM 1447 C CA . ASP A 1 173 ? 7.261 0.305 -8.827 1.00 79.88 173 ASP A CA 1
ATOM 1448 C C . ASP A 1 173 ? 7.627 -0.264 -10.204 1.00 79.88 173 ASP A C 1
ATOM 1450 O O . ASP A 1 173 ? 6.788 -0.305 -11.101 1.00 79.88 173 ASP A O 1
ATOM 1454 N N . TYR A 1 174 ? 8.857 -0.750 -10.373 1.00 80.25 174 TYR A N 1
ATOM 1455 C CA . TYR A 1 174 ? 9.353 -1.209 -11.670 1.00 80.25 174 TYR A CA 1
ATOM 1456 C C . TYR A 1 174 ? 8.581 -2.423 -12.209 1.00 80.25 174 TYR A C 1
ATOM 1458 O O . TYR A 1 174 ? 8.230 -2.462 -13.389 1.00 80.25 174 TYR A O 1
ATOM 1466 N N . ASP A 1 175 ? 8.282 -3.406 -11.356 1.00 83.06 175 ASP A N 1
ATOM 1467 C CA . ASP A 1 175 ? 7.532 -4.609 -11.737 1.00 83.06 175 ASP A CA 1
ATOM 1468 C C . ASP A 1 175 ? 6.075 -4.606 -11.240 1.00 83.06 175 ASP A C 1
ATOM 1470 O O . ASP A 1 175 ? 5.302 -5.504 -11.590 1.00 83.06 175 ASP A O 1
ATOM 1474 N N . LYS A 1 176 ? 5.688 -3.557 -10.498 1.00 79.25 176 LYS A N 1
ATOM 1475 C CA . LYS A 1 176 ? 4.349 -3.303 -9.949 1.00 79.25 176 LYS A CA 1
ATOM 1476 C C . LYS A 1 176 ? 3.865 -4.423 -9.025 1.00 79.25 176 LYS A C 1
ATOM 1478 O O . LYS A 1 176 ? 2.679 -4.768 -9.040 1.00 79.25 176 LYS A O 1
ATOM 1483 N N . LYS A 1 177 ? 4.777 -5.002 -8.243 1.00 85.69 177 LYS A N 1
ATOM 1484 C CA . LYS A 1 177 ? 4.489 -6.084 -7.299 1.00 85.69 177 LYS A CA 1
ATOM 1485 C C . LYS A 1 177 ? 4.959 -5.750 -5.896 1.00 85.69 177 LYS A C 1
ATOM 1487 O O . LYS A 1 177 ? 5.774 -4.861 -5.673 1.00 85.69 177 LYS A O 1
ATOM 1492 N N . VAL A 1 178 ? 4.406 -6.494 -4.951 1.00 89.94 178 VAL A N 1
ATOM 1493 C CA . VAL A 1 178 ? 4.831 -6.470 -3.560 1.00 89.94 178 VAL A CA 1
ATOM 1494 C C . VAL A 1 178 ? 5.930 -7.509 -3.367 1.00 89.94 178 VAL A C 1
ATOM 1496 O O . VAL A 1 178 ? 5.766 -8.656 -3.781 1.00 89.94 178 VAL A O 1
ATOM 1499 N N . HIS A 1 179 ? 7.013 -7.102 -2.715 1.00 92.25 179 HIS A N 1
ATOM 1500 C CA . HIS A 1 179 ? 8.149 -7.954 -2.366 1.00 92.25 179 HIS A CA 1
ATOM 1501 C C . HIS A 1 179 ? 8.483 -7.816 -0.889 1.00 92.25 179 HIS A C 1
ATOM 1503 O O . HIS A 1 179 ? 8.091 -6.843 -0.239 1.00 92.25 179 HIS A O 1
ATOM 1509 N N . THR A 1 180 ? 9.242 -8.765 -0.354 1.00 93.00 180 THR A N 1
ATOM 1510 C CA . THR A 1 180 ? 9.882 -8.567 0.951 1.00 93.00 180 THR A CA 1
ATOM 1511 C C . THR A 1 180 ? 10.897 -7.423 0.878 1.00 93.00 180 THR A C 1
ATOM 1513 O O . THR A 1 180 ? 11.385 -7.067 -0.199 1.00 93.00 180 THR A O 1
ATOM 1516 N N . VAL A 1 181 ? 11.235 -6.832 2.027 1.00 91.19 181 VAL A N 1
ATOM 1517 C CA . VAL A 1 181 ? 12.227 -5.741 2.088 1.00 91.19 181 VAL A CA 1
ATOM 1518 C C . VAL A 1 181 ? 13.568 -6.176 1.482 1.00 91.19 181 VAL A C 1
ATOM 1520 O O . VAL A 1 181 ? 14.154 -5.444 0.689 1.00 91.19 181 VAL A O 1
ATOM 1523 N N . GLU A 1 182 ? 14.024 -7.393 1.789 1.00 92.19 182 GLU A N 1
ATOM 1524 C CA . GLU A 1 182 ? 15.299 -7.931 1.299 1.00 92.19 182 GLU A CA 1
ATOM 1525 C C . GLU A 1 182 ? 15.321 -8.095 -0.231 1.00 92.19 182 GLU A C 1
ATOM 1527 O O . GLU A 1 182 ? 16.295 -7.733 -0.900 1.00 92.19 182 GLU A O 1
ATOM 1532 N N . GLU A 1 183 ? 14.231 -8.606 -0.807 1.00 91.81 183 GLU A N 1
ATOM 1533 C CA . GLU A 1 183 ? 14.077 -8.740 -2.257 1.00 91.81 183 GLU A CA 1
ATOM 1534 C C . GLU A 1 183 ? 14.032 -7.372 -2.940 1.00 91.81 183 GLU A C 1
ATOM 1536 O O . GLU A 1 183 ? 14.723 -7.163 -3.940 1.00 91.81 183 GLU A O 1
ATOM 1541 N N . ALA A 1 184 ? 13.278 -6.421 -2.380 1.00 89.19 184 ALA A N 1
ATOM 1542 C CA . ALA A 1 184 ? 13.182 -5.062 -2.902 1.00 89.19 184 ALA A CA 1
ATOM 1543 C C . ALA A 1 184 ? 14.544 -4.348 -2.895 1.00 89.19 184 ALA A C 1
ATOM 1545 O O . ALA A 1 184 ? 14.903 -3.698 -3.879 1.00 89.19 184 ALA A O 1
ATOM 1546 N N . GLU A 1 185 ? 15.350 -4.516 -1.842 1.00 90.25 185 GLU A N 1
ATOM 1547 C CA . GLU A 1 185 ? 16.720 -3.993 -1.797 1.00 90.25 185 GLU A CA 1
ATOM 1548 C C . GLU A 1 185 ? 17.614 -4.596 -2.886 1.00 90.25 185 GLU A C 1
ATOM 1550 O O . GLU A 1 185 ? 18.415 -3.891 -3.509 1.00 90.25 185 GLU A O 1
ATOM 1555 N N . SER A 1 186 ? 17.504 -5.906 -3.115 1.00 92.25 186 SER A N 1
ATOM 1556 C CA . SER A 1 186 ? 18.258 -6.597 -4.162 1.00 92.25 186 SER A CA 1
ATOM 1557 C C . SER A 1 186 ? 17.867 -6.092 -5.554 1.00 92.25 186 SER A C 1
ATOM 1559 O O . SER A 1 186 ? 18.733 -5.750 -6.364 1.00 92.25 186 SER A O 1
ATOM 1561 N N . LEU A 1 187 ? 16.562 -5.964 -5.813 1.00 90.62 187 LEU A N 1
ATOM 1562 C CA . LEU A 1 187 ? 16.017 -5.427 -7.060 1.00 90.62 187 LEU A CA 1
ATOM 1563 C C . LEU A 1 187 ? 16.465 -3.981 -7.301 1.00 90.62 187 LEU A C 1
ATOM 1565 O O . LEU A 1 187 ? 16.901 -3.657 -8.406 1.00 90.62 187 LEU A O 1
ATOM 1569 N N . ALA A 1 188 ? 16.443 -3.133 -6.271 1.00 88.12 188 ALA A N 1
ATOM 1570 C CA . ALA A 1 188 ? 16.915 -1.753 -6.362 1.00 88.12 188 ALA A CA 1
ATOM 1571 C C . ALA A 1 188 ? 18.412 -1.677 -6.709 1.00 88.12 188 ALA A C 1
ATOM 1573 O O . ALA A 1 188 ? 18.802 -0.920 -7.597 1.00 88.12 188 ALA A O 1
ATOM 1574 N N . LYS A 1 189 ? 19.257 -2.507 -6.081 1.00 91.19 189 LYS A N 1
ATOM 1575 C CA . LYS A 1 189 ? 20.694 -2.586 -6.409 1.00 91.19 189 LYS A CA 1
ATOM 1576 C C . LYS A 1 189 ? 20.929 -3.030 -7.853 1.00 91.19 189 LYS A C 1
ATOM 1578 O O . LYS A 1 189 ? 21.822 -2.506 -8.516 1.00 91.19 189 LYS A O 1
ATOM 1583 N N . MET A 1 190 ? 20.142 -3.986 -8.349 1.00 90.12 190 MET A N 1
ATOM 1584 C CA . MET A 1 190 ? 20.227 -4.425 -9.745 1.00 90.12 190 MET A CA 1
ATOM 1585 C C . MET A 1 190 ? 19.804 -3.327 -10.722 1.00 90.12 190 MET A C 1
ATOM 1587 O O . MET A 1 190 ? 20.451 -3.176 -11.755 1.00 90.12 190 MET A O 1
ATOM 1591 N N . LEU A 1 191 ? 18.775 -2.544 -10.385 1.00 88.19 191 LEU A N 1
ATOM 1592 C CA . LEU A 1 191 ? 18.323 -1.418 -11.199 1.00 88.19 191 LEU A CA 1
ATOM 1593 C C . LEU A 1 191 ? 19.406 -0.338 -11.313 1.00 88.19 191 LEU A C 1
ATOM 1595 O O . LEU A 1 191 ? 19.758 0.051 -12.421 1.00 88.19 191 LEU A O 1
ATOM 1599 N N . VAL A 1 192 ? 19.995 0.072 -10.184 1.00 89.19 192 VAL A N 1
ATOM 1600 C CA . VAL A 1 192 ? 21.097 1.052 -10.165 1.00 89.19 192 VAL A CA 1
ATOM 1601 C C . VAL A 1 192 ? 22.276 0.558 -11.005 1.00 89.19 192 VAL A C 1
ATOM 1603 O O . VAL A 1 192 ? 22.819 1.297 -11.821 1.00 89.19 192 VAL A O 1
ATOM 1606 N N . LYS A 1 193 ? 22.635 -0.723 -10.872 1.00 90.56 193 LYS A N 1
ATOM 1607 C CA . LYS A 1 193 ? 23.708 -1.322 -11.670 1.00 90.56 193 LYS A CA 1
ATOM 1608 C C . LYS A 1 193 ? 23.399 -1.321 -13.173 1.00 90.56 193 LYS A C 1
ATOM 1610 O O . LYS A 1 193 ? 24.303 -1.104 -13.973 1.00 90.56 193 LYS A O 1
ATOM 1615 N N . ASP A 1 194 ? 22.160 -1.599 -13.570 1.00 88.06 194 ASP A N 1
ATOM 1616 C CA . ASP A 1 194 ? 21.742 -1.552 -14.978 1.00 88.06 194 ASP A CA 1
ATOM 1617 C C . ASP A 1 194 ? 21.818 -0.126 -15.547 1.00 88.06 194 ASP A C 1
ATOM 1619 O O . ASP A 1 194 ? 22.289 0.070 -16.668 1.00 88.06 194 ASP A O 1
ATOM 1623 N N . GLU A 1 195 ? 21.427 0.881 -14.764 1.00 86.81 195 GLU A N 1
ATOM 1624 C CA . GLU A 1 195 ? 21.553 2.294 -15.141 1.00 86.81 195 GLU A CA 1
ATOM 1625 C C . GLU A 1 195 ? 23.018 2.714 -15.318 1.00 86.81 195 GLU A C 1
ATOM 1627 O O . GLU A 1 195 ? 23.368 3.311 -16.338 1.00 86.81 195 GLU A O 1
ATOM 1632 N N . GLU A 1 196 ? 23.897 2.334 -14.388 1.00 88.69 196 GLU A N 1
ATOM 1633 C CA . GLU A 1 196 ? 25.341 2.577 -14.498 1.00 88.69 196 GLU A CA 1
ATOM 1634 C C . GLU A 1 196 ? 25.946 1.892 -15.732 1.00 88.69 196 GLU A C 1
ATOM 1636 O O . GLU A 1 196 ? 26.737 2.492 -16.461 1.00 88.69 196 GLU A O 1
ATOM 1641 N N . LEU A 1 197 ? 25.559 0.642 -16.009 1.00 85.62 197 LEU A N 1
ATOM 1642 C CA . LEU A 1 197 ? 26.023 -0.087 -17.191 1.00 85.62 197 LEU A CA 1
ATOM 1643 C C . LEU A 1 197 ? 25.573 0.583 -18.488 1.00 85.62 197 LEU A C 1
ATOM 1645 O O . LEU A 1 197 ? 26.360 0.650 -19.427 1.00 85.62 197 LEU A O 1
ATOM 1649 N N . LYS A 1 198 ? 24.344 1.105 -18.552 1.00 84.12 198 LYS A N 1
ATOM 1650 C CA . LYS A 1 198 ? 23.853 1.840 -19.727 1.00 84.12 198 LYS A CA 1
ATOM 1651 C C . LYS A 1 198 ? 24.661 3.102 -19.994 1.00 84.12 198 LYS A C 1
ATOM 1653 O O . LYS A 1 198 ? 24.986 3.354 -21.149 1.00 84.12 198 LYS A O 1
ATOM 1658 N N . ILE A 1 199 ? 25.005 3.860 -18.954 1.00 83.88 199 ILE A N 1
ATOM 1659 C CA . ILE A 1 199 ? 25.850 5.057 -19.085 1.00 83.88 199 ILE A CA 1
ATOM 1660 C C . ILE A 1 199 ? 27.230 4.659 -19.615 1.00 83.88 199 ILE A C 1
ATOM 1662 O O . ILE A 1 199 ? 27.664 5.167 -20.645 1.00 83.88 199 ILE A O 1
ATOM 1666 N N . ASN A 1 200 ? 27.864 3.669 -18.986 1.00 81.62 200 ASN A N 1
ATOM 1667 C CA . ASN A 1 200 ? 29.184 3.199 -19.401 1.00 81.62 200 ASN A CA 1
ATOM 1668 C C . ASN A 1 200 ? 29.184 2.637 -20.834 1.00 81.62 200 ASN A C 1
ATOM 1670 O O . ASN A 1 200 ? 30.139 2.838 -21.574 1.00 81.62 200 ASN A O 1
ATOM 1674 N N . LEU A 1 201 ? 28.115 1.954 -21.257 1.00 77.69 201 LEU A N 1
ATOM 1675 C CA . LEU A 1 201 ? 27.982 1.434 -22.621 1.00 77.69 201 LEU A CA 1
ATOM 1676 C C . LEU A 1 201 ? 27.830 2.542 -23.668 1.00 77.69 201 LEU A C 1
ATOM 1678 O O . LEU A 1 201 ? 28.311 2.367 -24.784 1.00 77.69 201 LEU A O 1
ATOM 1682 N N . VAL A 1 202 ? 27.177 3.659 -23.329 1.00 74.94 202 VAL A N 1
ATOM 1683 C CA . VAL A 1 202 ? 27.117 4.845 -24.199 1.00 74.94 202 VAL A CA 1
ATOM 1684 C C . VAL A 1 202 ? 28.500 5.478 -24.325 1.00 74.94 202 VAL A C 1
ATOM 1686 O O . VAL A 1 202 ? 28.905 5.814 -25.431 1.00 74.94 202 VAL A O 1
ATOM 1689 N N . ASP A 1 203 ? 29.253 5.567 -23.230 1.00 74.06 203 ASP A N 1
ATOM 1690 C CA . ASP A 1 203 ? 30.619 6.105 -23.255 1.00 74.06 203 ASP A CA 1
ATOM 1691 C C . ASP A 1 203 ? 31.594 5.201 -24.032 1.00 74.06 203 ASP A C 1
ATOM 1693 O O . ASP A 1 203 ? 32.541 5.686 -24.649 1.00 74.06 203 ASP A O 1
ATOM 1697 N N . MET A 1 204 ? 31.348 3.887 -24.045 1.00 74.75 204 MET A N 1
ATOM 1698 C CA . MET A 1 204 ? 32.105 2.909 -24.836 1.00 74.75 204 MET A CA 1
ATOM 1699 C C . MET A 1 204 ? 31.632 2.815 -26.295 1.00 74.75 204 MET A C 1
ATOM 1701 O O . MET A 1 204 ? 32.262 2.129 -27.101 1.00 74.75 204 MET A O 1
ATOM 1705 N N . TRP A 1 205 ? 30.517 3.450 -26.664 1.00 73.56 205 TRP A N 1
ATOM 1706 C CA . TRP A 1 205 ? 29.980 3.392 -28.019 1.00 73.56 205 TRP A CA 1
ATOM 1707 C C . TRP A 1 205 ? 30.697 4.391 -28.931 1.00 73.56 205 TRP A C 1
ATOM 1709 O O . TRP A 1 205 ? 30.598 5.605 -28.757 1.00 73.56 205 TRP A O 1
ATOM 1719 N N . ASN A 1 206 ? 31.394 3.889 -29.953 1.00 73.06 206 ASN A N 1
ATOM 1720 C CA . ASN A 1 206 ? 32.038 4.743 -30.945 1.00 73.06 206 ASN A CA 1
ATOM 1721 C C . ASN A 1 206 ? 31.142 4.917 -32.183 1.00 73.06 206 ASN A C 1
ATOM 1723 O O . ASN A 1 206 ? 31.044 4.031 -33.036 1.00 73.06 206 ASN A O 1
ATOM 1727 N N . ASP A 1 207 ? 30.555 6.109 -32.324 1.00 74.38 207 ASP A N 1
ATOM 1728 C CA . ASP A 1 207 ? 29.686 6.489 -33.449 1.00 74.38 207 ASP A CA 1
ATOM 1729 C C . ASP A 1 207 ? 30.348 6.364 -34.832 1.00 74.38 207 ASP A C 1
ATOM 1731 O O . ASP A 1 207 ? 29.657 6.199 -35.838 1.00 74.38 207 ASP A O 1
ATOM 1735 N N . ASN A 1 208 ? 31.683 6.408 -34.913 1.00 71.50 208 ASN A N 1
ATOM 1736 C CA . ASN A 1 208 ? 32.403 6.280 -36.181 1.00 71.50 208 ASN A CA 1
ATOM 1737 C C . ASN A 1 208 ? 32.594 4.824 -36.624 1.00 71.50 208 ASN A C 1
ATOM 1739 O O . ASN A 1 208 ? 32.736 4.570 -37.821 1.00 71.50 208 ASN A O 1
ATOM 1743 N N . SER A 1 209 ? 32.648 3.875 -35.686 1.00 73.81 209 SER A N 1
ATOM 1744 C CA . SER A 1 209 ? 32.864 2.453 -35.983 1.00 73.81 209 SER A CA 1
ATOM 1745 C C . SER A 1 209 ? 31.590 1.617 -35.855 1.00 73.81 209 SER A C 1
ATOM 1747 O O . SER A 1 209 ? 31.535 0.515 -36.401 1.00 73.81 209 SER A O 1
ATOM 1749 N N . GLY A 1 210 ? 30.567 2.129 -35.160 1.00 69.38 210 GLY A N 1
ATOM 1750 C CA . GLY A 1 210 ? 29.358 1.379 -34.819 1.00 69.38 210 GLY A CA 1
ATOM 1751 C C . GLY A 1 210 ? 29.638 0.177 -33.910 1.00 69.38 210 GLY A C 1
ATOM 1752 O O . GLY A 1 210 ? 28.862 -0.779 -33.903 1.00 69.38 210 GLY A O 1
ATOM 1753 N N . LEU A 1 211 ? 30.773 0.186 -33.204 1.00 69.12 211 LEU A N 1
ATOM 1754 C CA . LEU A 1 211 ? 31.232 -0.880 -32.319 1.00 69.12 211 LEU A CA 1
ATOM 1755 C C . LEU A 1 211 ? 31.534 -0.314 -30.928 1.00 69.12 211 LEU A C 1
ATOM 1757 O O . LEU A 1 211 ? 31.890 0.855 -30.779 1.00 69.12 211 LEU A O 1
ATOM 1761 N N . LEU A 1 212 ? 31.411 -1.177 -29.918 1.00 69.19 212 LEU A N 1
ATOM 1762 C CA . LEU A 1 212 ? 31.852 -0.883 -28.557 1.00 69.19 212 LEU A CA 1
ATOM 1763 C C . LEU A 1 212 ? 33.386 -0.929 -28.509 1.00 69.19 212 LEU A C 1
ATOM 1765 O O . LEU A 1 212 ? 33.981 -1.944 -28.882 1.00 69.19 212 LEU A O 1
ATOM 1769 N N . GLU A 1 213 ? 34.020 0.154 -28.067 1.00 61.66 213 GLU A N 1
ATOM 1770 C CA . GLU A 1 213 ? 35.444 0.171 -27.736 1.00 61.66 213 GLU A CA 1
ATOM 1771 C C . GLU A 1 213 ? 35.637 -0.556 -26.404 1.00 61.66 213 GLU A C 1
ATOM 1773 O O . GLU A 1 213 ? 35.187 -0.092 -25.360 1.00 61.66 213 GLU A O 1
ATOM 1778 N N . ILE A 1 214 ? 36.239 -1.745 -26.479 1.00 61.47 214 ILE A N 1
ATOM 1779 C CA . ILE A 1 214 ? 36.584 -2.594 -25.329 1.00 61.47 214 ILE A CA 1
ATOM 1780 C C . ILE A 1 214 ? 37.948 -2.182 -24.782 1.00 61.47 214 ILE A C 1
ATOM 1782 O O . ILE A 1 214 ? 38.885 -2.063 -25.608 1.00 61.47 214 ILE A O 1
#

pLDDT: mean 75.55, std 14.49, range [39.94, 94.44]

Secondary structure (DSSP, 8-state):
---HHHHHHHHHHHHHIIIIIIHHH---EEEEEEEE-TTT-----S----S------TT----EEEEEEEEESEE---EEEEEEETTEEEEEEEEEEEEEGGG-----TT-EEEE--TTT-TT---PPEEEEEEEEEESSSSS-EEEEEEEE--SS-HHHHHTTEEEEEEEETTTTEEEEHHHHHHHHHHHHHHHHHHHHHHHTEETTTTEE--